Protein AF-A0A3B9LTD9-F1 (afdb_monomer_lite)

Structure (mmCIF, N/CA/C/O backbone):
data_AF-A0A3B9LTD9-F1
#
_entry.id   AF-A0A3B9LTD9-F1
#
loop_
_atom_site.group_PDB
_atom_site.id
_atom_site.type_symbol
_atom_site.label_atom_id
_atom_site.label_alt_id
_atom_site.label_comp_id
_atom_site.label_asym_id
_atom_site.label_entity_id
_atom_site.label_seq_id
_atom_site.pdbx_PDB_ins_code
_atom_site.Cartn_x
_atom_site.Cartn_y
_atom_site.Cartn_z
_atom_site.occupancy
_atom_site.B_iso_or_equiv
_atom_site.auth_seq_id
_atom_site.auth_comp_id
_atom_site.auth_asym_id
_atom_site.auth_atom_id
_atom_site.pdbx_PDB_model_num
ATOM 1 N N . ALA A 1 1 ? -4.518 23.412 14.097 1.00 68.12 1 ALA A N 1
ATOM 2 C CA . ALA A 1 1 ? -4.495 22.181 13.279 1.00 68.12 1 ALA A CA 1
ATOM 3 C C . ALA A 1 1 ? -4.654 22.568 11.809 1.00 68.12 1 ALA A C 1
ATOM 5 O O . ALA A 1 1 ? -5.298 23.576 11.558 1.00 68.12 1 ALA A O 1
ATOM 6 N N . GLN A 1 2 ? -4.059 21.824 10.868 1.00 88.94 2 GLN A N 1
ATOM 7 C CA . GLN A 1 2 ? -4.066 22.142 9.422 1.00 88.94 2 GLN A CA 1
ATOM 8 C C . GLN A 1 2 ? -5.290 21.578 8.665 1.00 88.94 2 GLN A C 1
ATOM 10 O O . GLN A 1 2 ? -5.310 21.601 7.442 1.00 88.94 2 GLN A O 1
ATOM 15 N N .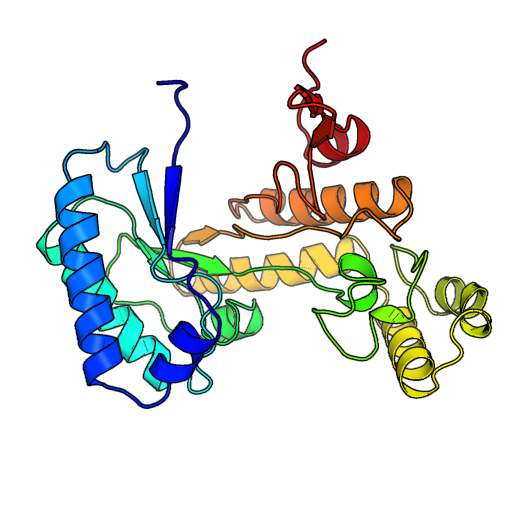 GLY A 1 3 ? -6.294 21.044 9.374 1.00 91.00 3 GLY A N 1
ATOM 16 C CA . GLY A 1 3 ? -7.478 20.430 8.755 1.00 91.00 3 GLY A CA 1
ATOM 17 C C . GLY A 1 3 ? -7.208 19.095 8.050 1.00 91.00 3 GLY A C 1
ATOM 18 O O . GLY A 1 3 ? -7.983 18.703 7.189 1.00 91.00 3 GLY A O 1
ATOM 19 N N . LEU A 1 4 ? -6.104 18.420 8.386 1.00 94.31 4 LEU A N 1
ATOM 20 C CA . LEU A 1 4 ? -5.750 17.112 7.837 1.00 94.31 4 LEU A CA 1
ATOM 21 C C . LEU A 1 4 ? -6.288 15.997 8.730 1.00 94.31 4 LEU A C 1
ATOM 23 O O . LEU A 1 4 ? -6.142 16.071 9.954 1.00 94.31 4 LEU A O 1
ATOM 27 N N . ALA A 1 5 ? -6.846 14.965 8.102 1.00 96.44 5 ALA A N 1
ATOM 28 C CA . ALA A 1 5 ? -7.112 13.700 8.765 1.00 96.44 5 ALA A CA 1
ATOM 29 C C . ALA A 1 5 ? -5.804 12.931 9.015 1.00 96.44 5 ALA A C 1
ATOM 31 O O . ALA A 1 5 ? -4.817 13.102 8.296 1.00 96.44 5 ALA A O 1
ATOM 32 N N . VAL A 1 6 ? -5.800 12.091 10.046 1.00 97.50 6 VAL A N 1
ATOM 33 C CA . VAL A 1 6 ? -4.648 11.308 10.493 1.00 97.50 6 VAL A CA 1
ATOM 34 C C . VAL A 1 6 ? -5.064 9.853 10.646 1.00 97.50 6 VAL A C 1
ATOM 36 O O . VAL A 1 6 ? -5.964 9.539 11.422 1.00 97.50 6 VAL A O 1
ATOM 39 N N . ILE A 1 7 ? -4.363 8.964 9.949 1.00 98.25 7 ILE A N 1
ATOM 40 C CA . ILE A 1 7 ? -4.390 7.529 10.230 1.00 98.25 7 ILE A CA 1
ATOM 41 C C . ILE A 1 7 ? -3.260 7.253 11.221 1.00 98.25 7 ILE A C 1
ATOM 43 O O . ILE A 1 7 ? -2.095 7.532 10.939 1.00 98.25 7 ILE A O 1
ATOM 47 N N . VAL A 1 8 ? -3.612 6.768 12.410 1.00 98.31 8 VAL A N 1
ATOM 48 C CA . VAL A 1 8 ? -2.646 6.266 13.386 1.00 98.31 8 VAL A CA 1
ATOM 49 C C . VAL A 1 8 ? -2.484 4.780 13.132 1.00 98.31 8 VAL A C 1
ATOM 51 O O . VAL A 1 8 ? -3.372 3.990 13.455 1.00 98.31 8 VA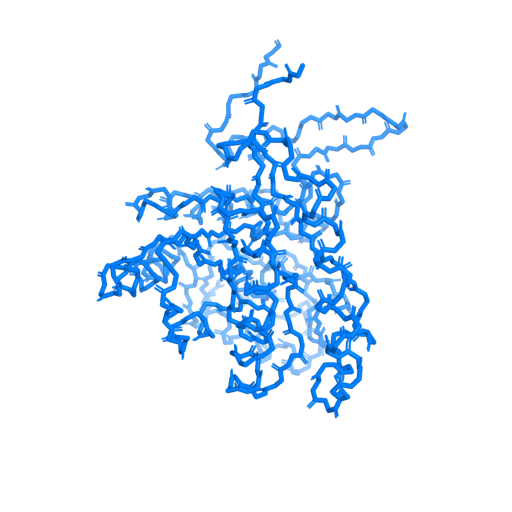L A O 1
ATOM 54 N N . ASP A 1 9 ? -1.346 4.441 12.549 1.00 96.88 9 ASP A N 1
ATOM 55 C CA . ASP A 1 9 ? -0.949 3.084 12.211 1.00 96.88 9 ASP A CA 1
ATOM 56 C C . ASP A 1 9 ? 0.143 2.573 13.167 1.00 96.88 9 ASP A C 1
ATOM 58 O O . ASP A 1 9 ? 0.999 3.330 13.645 1.00 96.88 9 ASP A O 1
ATOM 62 N N . ILE A 1 10 ? 0.099 1.275 13.466 1.00 97.38 10 ILE A N 1
ATOM 63 C CA . ILE A 1 10 ? 1.129 0.592 14.241 1.00 97.38 10 ILE A CA 1
ATOM 64 C C . ILE A 1 10 ? 2.057 -0.143 13.293 1.00 97.38 10 ILE A C 1
ATOM 66 O O . ILE A 1 10 ? 1.720 -1.187 12.740 1.00 97.38 10 ILE A O 1
ATOM 70 N N . HIS A 1 11 ? 3.280 0.378 13.218 1.00 95.88 11 HIS A N 1
ATOM 71 C CA . HIS A 1 11 ? 4.316 -0.067 12.297 1.00 95.88 11 HIS A CA 1
ATOM 72 C C . HIS A 1 11 ? 5.517 -0.696 13.038 1.00 95.88 11 HIS A C 1
ATOM 74 O O . HIS A 1 11 ? 6.589 -0.090 13.129 1.00 95.88 11 HIS A O 1
ATOM 80 N N . PRO A 1 12 ? 5.366 -1.891 13.642 1.00 96.56 12 PRO A N 1
ATOM 81 C CA . PRO A 1 12 ? 6.410 -2.505 14.451 1.00 96.56 12 PRO A CA 1
ATOM 82 C C . PRO A 1 12 ? 7.447 -3.233 13.583 1.00 96.56 12 PRO A C 1
ATOM 84 O O . PRO A 1 12 ? 7.310 -3.332 12.364 1.00 96.56 12 PRO A O 1
ATOM 87 N N . SER A 1 13 ? 8.486 -3.771 14.224 1.00 97.06 13 SER A N 1
ATOM 88 C CA . SER A 1 13 ? 9.497 -4.597 13.558 1.00 97.06 13 SER A CA 1
ATOM 89 C C . SER A 1 13 ? 8.941 -5.941 13.074 1.00 97.06 13 SER A C 1
ATOM 91 O O . SER A 1 13 ? 7.984 -6.473 13.639 1.00 97.06 13 SER A O 1
ATOM 93 N N . ASP A 1 14 ? 9.613 -6.553 12.099 1.00 96.25 14 ASP A N 1
ATOM 94 C CA . ASP A 1 14 ? 9.286 -7.897 11.604 1.00 96.25 14 ASP A CA 1
ATOM 95 C C . ASP A 1 14 ? 9.263 -8.940 12.727 1.00 96.25 14 ASP A C 1
ATOM 97 O O . ASP A 1 14 ? 8.380 -9.791 12.772 1.00 96.25 14 ASP A O 1
ATOM 101 N N . GLU A 1 15 ? 10.180 -8.842 13.697 1.00 97.50 15 GLU A N 1
ATOM 102 C CA . GLU A 1 15 ? 10.215 -9.747 14.854 1.00 97.50 15 GLU A CA 1
ATOM 103 C C . GLU A 1 15 ? 8.903 -9.707 15.654 1.00 97.50 15 GLU A C 1
ATOM 105 O O . GLU A 1 15 ? 8.414 -10.746 16.103 1.00 97.50 15 GLU A O 1
ATOM 110 N N . PHE A 1 16 ? 8.316 -8.519 15.828 1.00 98.00 16 PHE A N 1
ATOM 111 C CA . PHE A 1 16 ? 7.013 -8.374 16.473 1.00 98.00 16 PHE A CA 1
ATOM 112 C C . PHE A 1 16 ? 5.930 -9.063 15.638 1.00 98.00 16 PHE A C 1
ATOM 114 O O . PHE A 1 16 ? 5.184 -9.899 16.147 1.00 98.00 16 PHE A O 1
ATOM 121 N N . LYS A 1 17 ? 5.877 -8.755 14.338 1.00 98.00 17 LYS A N 1
ATOM 122 C CA . LYS A 1 17 ? 4.851 -9.272 13.422 1.00 98.00 17 LYS A CA 1
ATOM 123 C C . LYS A 1 17 ? 4.897 -10.800 13.329 1.00 98.00 17 LYS A C 1
ATOM 125 O O . LYS A 1 17 ? 3.863 -11.451 13.435 1.00 98.00 17 LYS A O 1
ATOM 130 N N . VAL A 1 18 ? 6.090 -11.387 13.221 1.00 97.75 18 VAL A N 1
ATOM 131 C CA . VAL A 1 18 ? 6.284 -12.843 13.135 1.00 97.75 18 VAL A CA 1
ATOM 132 C C . VAL A 1 18 ? 5.808 -13.550 14.406 1.00 97.75 18 VAL A C 1
ATOM 134 O O . VAL A 1 18 ? 5.150 -14.587 14.306 1.00 97.75 18 VAL A O 1
ATOM 137 N N . LYS A 1 19 ? 6.053 -12.988 15.600 1.00 98.25 19 LYS A N 1
ATOM 138 C CA . LYS A 1 19 ? 5.602 -13.583 16.876 1.00 98.25 19 LYS A CA 1
ATOM 139 C C . LYS A 1 19 ? 4.081 -13.714 16.979 1.00 98.25 19 LYS A C 1
ATOM 141 O O . LYS A 1 19 ? 3.600 -14.612 17.674 1.00 98.25 19 LYS A O 1
ATOM 146 N N . LEU A 1 20 ? 3.318 -12.888 16.259 1.00 98.31 20 LEU A N 1
ATOM 147 C CA . LEU A 1 20 ? 1.857 -12.993 16.216 1.00 98.31 20 LEU A CA 1
ATOM 148 C C . LEU A 1 20 ? 1.377 -14.340 15.655 1.00 98.31 20 LEU A C 1
ATOM 150 O O . LEU A 1 20 ? 0.279 -14.761 16.012 1.00 98.31 20 LEU A O 1
ATOM 154 N N . ASN A 1 21 ? 2.183 -15.059 14.861 1.00 98.12 21 ASN A N 1
ATOM 155 C CA . ASN A 1 21 ? 1.819 -16.371 14.307 1.00 98.12 21 ASN A CA 1
ATOM 156 C C . ASN A 1 21 ? 1.593 -17.455 15.365 1.00 98.12 21 ASN A C 1
ATOM 158 O O . ASN A 1 21 ? 0.852 -18.399 15.106 1.00 98.12 21 ASN A O 1
ATOM 162 N N . THR A 1 22 ? 2.225 -17.359 16.536 1.00 97.50 22 THR A N 1
ATOM 163 C CA . THR A 1 22 ? 2.234 -18.486 17.486 1.00 97.50 22 THR A CA 1
ATOM 164 C C . THR A 1 22 ? 2.143 -18.092 18.956 1.00 97.50 22 THR A C 1
ATOM 166 O O . THR A 1 22 ? 1.823 -18.945 19.777 1.00 97.50 22 THR A O 1
ATOM 169 N N . ASP A 1 23 ? 2.433 -16.842 19.328 1.00 98.25 23 ASP A N 1
ATOM 170 C CA . ASP A 1 23 ? 2.456 -16.424 20.735 1.00 98.25 23 ASP A CA 1
ATOM 171 C C . ASP A 1 23 ? 1.170 -15.679 21.123 1.00 98.25 23 ASP A C 1
ATOM 173 O O . ASP A 1 23 ? 1.009 -14.480 20.885 1.00 98.25 23 ASP A O 1
ATOM 177 N N . ASP A 1 24 ? 0.247 -16.384 21.774 1.00 98.44 24 ASP A N 1
ATOM 178 C CA . ASP A 1 24 ? -1.018 -15.795 22.220 1.00 98.44 24 ASP A CA 1
ATOM 179 C C . ASP A 1 24 ? -0.827 -14.755 23.335 1.00 98.44 24 ASP A C 1
ATOM 181 O O . ASP A 1 24 ? -1.574 -13.782 23.407 1.00 98.44 24 ASP A O 1
ATOM 185 N N . ARG A 1 25 ? 0.209 -14.874 24.178 1.00 98.50 25 ARG A N 1
ATOM 186 C CA . ARG A 1 25 ? 0.512 -13.839 25.179 1.00 98.50 25 ARG A CA 1
ATOM 187 C C . ARG A 1 25 ? 1.000 -12.562 24.497 1.00 98.50 25 ARG A C 1
ATOM 189 O O . ARG A 1 25 ? 0.693 -11.466 24.973 1.00 98.50 25 ARG A O 1
ATOM 196 N N . HIS A 1 26 ? 1.739 -12.692 23.398 1.00 98.56 26 HIS A N 1
ATOM 197 C CA . HIS A 1 26 ? 2.129 -11.564 22.557 1.00 98.56 26 HIS A CA 1
ATOM 198 C C . HIS A 1 26 ? 0.906 -10.885 21.924 1.00 98.56 26 HIS A C 1
ATOM 200 O O . HIS A 1 26 ? 0.789 -9.663 22.012 1.00 98.56 26 HIS A O 1
ATOM 206 N N . VAL A 1 27 ? -0.057 -11.663 21.416 1.00 98.75 27 VAL A N 1
ATOM 207 C CA . VAL A 1 27 ? -1.352 -11.140 20.940 1.00 98.75 27 VAL A CA 1
ATOM 208 C C . VAL A 1 27 ? -2.085 -10.376 22.048 1.00 98.75 27 VAL A C 1
ATOM 210 O O . VAL A 1 27 ? -2.500 -9.240 21.842 1.00 98.75 27 VAL A O 1
ATOM 213 N N . GLU A 1 28 ? -2.194 -10.933 23.255 1.00 98.81 28 GLU A N 1
ATOM 214 C CA . GLU A 1 28 ? -2.877 -10.253 24.365 1.00 98.81 28 GLU A CA 1
ATOM 215 C C . GLU A 1 28 ? -2.157 -8.966 24.814 1.00 98.81 28 GLU A C 1
ATOM 217 O O . GLU A 1 28 ? -2.796 -7.998 25.233 1.00 98.81 28 GLU A O 1
ATOM 222 N N . ASN A 1 29 ? -0.823 -8.915 24.716 1.00 98.62 29 ASN A N 1
ATOM 223 C CA . ASN A 1 29 ? -0.061 -7.680 24.935 1.00 98.62 29 ASN A CA 1
ATOM 224 C C . ASN A 1 29 ? -0.385 -6.624 23.874 1.00 98.62 29 ASN A C 1
ATOM 226 O O . ASN A 1 29 ? -0.582 -5.460 24.222 1.00 98.62 29 ASN A O 1
ATOM 230 N N . PHE A 1 30 ? -0.472 -7.027 22.607 1.00 98.75 30 PHE A N 1
ATOM 231 C CA . PHE A 1 30 ? -0.827 -6.139 21.506 1.00 98.75 30 PHE A CA 1
ATOM 232 C C . PHE A 1 30 ? -2.242 -5.566 21.666 1.00 98.75 30 PHE A C 1
ATOM 234 O O . PHE A 1 30 ? -2.437 -4.357 21.560 1.00 98.75 30 PHE A O 1
ATOM 241 N N . VAL A 1 31 ? -3.208 -6.405 22.047 1.00 98.88 31 VAL A N 1
ATOM 242 C CA . VAL A 1 31 ? -4.586 -5.989 22.356 1.00 98.88 31 VAL A CA 1
ATOM 243 C C . VAL A 1 31 ? -4.620 -4.981 23.514 1.00 98.88 31 VAL A C 1
ATOM 245 O O . VAL A 1 31 ? -5.296 -3.953 23.426 1.00 98.88 31 VAL A O 1
ATOM 248 N N . ARG A 1 32 ? -3.864 -5.224 24.598 1.00 98.88 32 ARG A N 1
ATOM 249 C CA . ARG A 1 32 ? -3.754 -4.275 25.724 1.00 98.88 32 ARG A CA 1
ATOM 250 C C . ARG A 1 32 ? -3.136 -2.945 25.310 1.00 98.88 32 ARG A C 1
ATOM 252 O O . ARG A 1 32 ? -3.627 -1.899 25.733 1.00 98.88 32 ARG A O 1
ATOM 259 N N . PHE A 1 33 ? -2.081 -2.988 24.501 1.00 98.75 33 PHE A N 1
ATOM 260 C CA . PHE A 1 33 ? -1.436 -1.794 23.967 1.00 98.75 33 PHE A CA 1
ATOM 261 C C . PHE A 1 33 ? -2.426 -0.962 23.144 1.00 98.75 33 PHE A C 1
ATOM 263 O O . PHE A 1 33 ? -2.608 0.221 23.430 1.00 98.75 33 PHE A O 1
ATOM 270 N N . TRP A 1 34 ? -3.140 -1.591 22.208 1.00 98.75 34 TRP A N 1
ATOM 271 C CA . TRP A 1 34 ? -4.142 -0.910 21.391 1.00 98.75 34 TRP A CA 1
ATOM 272 C C . TRP A 1 34 ? -5.268 -0.302 22.210 1.00 98.75 34 TRP A C 1
ATOM 274 O O . TRP A 1 34 ? -5.648 0.839 21.965 1.00 98.75 34 TRP A O 1
ATOM 284 N N . ARG A 1 35 ? -5.766 -1.013 23.227 1.00 98.88 35 ARG A N 1
ATOM 285 C CA . ARG A 1 35 ? -6.769 -0.454 24.138 1.00 98.88 35 ARG A CA 1
ATOM 286 C C . ARG A 1 35 ? -6.260 0.810 24.830 1.00 98.88 35 ARG A C 1
ATOM 288 O O . ARG A 1 35 ? -6.987 1.794 24.905 1.00 98.88 35 ARG A O 1
ATOM 295 N N . ALA A 1 36 ? -5.030 0.795 25.343 1.00 98.88 36 ALA A N 1
ATOM 296 C CA . ALA A 1 36 ? -4.452 1.955 26.018 1.00 98.88 36 ALA A CA 1
ATOM 297 C C . ALA A 1 36 ? -4.248 3.137 25.054 1.00 98.88 36 ALA A C 1
ATOM 299 O O . ALA A 1 36 ? -4.605 4.268 25.388 1.00 98.88 36 ALA A O 1
ATOM 300 N N . LEU A 1 37 ? -3.733 2.873 23.849 1.00 98.81 37 LEU A N 1
ATOM 301 C CA . LEU A 1 37 ? -3.527 3.889 22.820 1.00 98.81 37 LEU A CA 1
ATOM 302 C C . LEU A 1 37 ? -4.854 4.491 22.337 1.00 98.81 37 LEU A C 1
ATOM 304 O O . LEU A 1 37 ? -5.012 5.710 22.342 1.00 98.81 37 LEU A O 1
ATOM 308 N N . ALA A 1 38 ? -5.832 3.651 21.993 1.00 98.75 38 ALA A N 1
ATOM 309 C CA . ALA A 1 38 ? -7.154 4.095 21.564 1.00 98.75 38 ALA A CA 1
ATOM 310 C C . ALA A 1 38 ? -7.879 4.866 22.674 1.00 98.75 38 ALA A C 1
ATOM 312 O O . ALA A 1 38 ? -8.495 5.889 22.399 1.00 98.75 38 ALA A O 1
ATOM 313 N N . GLN A 1 39 ? -7.756 4.451 23.940 1.00 98.75 39 GLN A N 1
ATOM 314 C CA . GLN A 1 39 ? -8.309 5.207 25.066 1.00 98.75 39 GLN A CA 1
ATOM 315 C C . GLN A 1 39 ? -7.683 6.602 25.164 1.00 98.75 39 GLN A C 1
ATOM 317 O O . GLN A 1 39 ? -8.403 7.578 25.377 1.00 98.75 39 GLN A O 1
ATOM 322 N N . HIS A 1 40 ? -6.363 6.707 24.997 1.00 98.50 40 HIS A N 1
ATOM 323 C CA . HIS A 1 40 ? -5.667 7.992 25.012 1.00 98.50 40 HIS A CA 1
ATOM 324 C C . HIS A 1 40 ? -6.108 8.904 23.858 1.00 98.50 40 HIS A C 1
ATOM 326 O O . HIS A 1 40 ? -6.260 10.110 24.047 1.00 98.50 40 HIS A O 1
ATOM 332 N N . LEU A 1 41 ? -6.345 8.328 22.677 1.00 98.44 41 LEU A N 1
ATOM 333 C CA . LEU A 1 41 ? -6.749 9.058 21.476 1.00 98.44 41 LEU A CA 1
ATOM 334 C C . LEU A 1 41 ? -8.268 9.234 21.335 1.00 98.44 41 LEU A C 1
ATOM 336 O O . LEU A 1 41 ? -8.694 9.997 20.480 1.00 98.44 41 LEU A O 1
ATOM 340 N N . SER A 1 42 ? -9.080 8.615 22.195 1.00 98.12 42 SER A N 1
ATOM 341 C CA . SER A 1 42 ? -10.553 8.615 22.107 1.00 98.12 42 SER A CA 1
ATOM 342 C C . SER A 1 42 ? -11.210 9.999 22.154 1.00 98.12 42 SER A C 1
ATOM 344 O O . SER A 1 42 ? -12.357 10.143 21.739 1.00 98.12 42 SER A O 1
ATOM 346 N N . THR A 1 43 ? -10.504 11.014 22.663 1.00 97.50 43 THR A N 1
ATOM 347 C CA . THR A 1 43 ? -10.969 12.410 22.718 1.00 97.50 43 THR A CA 1
ATOM 348 C C . THR A 1 43 ? -10.634 13.211 21.462 1.00 97.50 43 THR A C 1
ATOM 350 O O . THR A 1 43 ? -11.029 14.374 21.361 1.00 97.50 43 THR A O 1
ATOM 353 N N . ARG A 1 44 ? -9.881 12.631 20.518 1.00 97.69 44 ARG A N 1
ATOM 354 C CA . ARG A 1 44 ? -9.663 13.226 19.199 1.00 97.69 44 ARG A CA 1
ATOM 355 C C . ARG A 1 44 ? -10.935 13.112 18.366 1.00 97.69 44 ARG A C 1
ATOM 357 O O . ARG A 1 44 ? -11.822 12.317 18.662 1.00 97.69 44 ARG A O 1
ATOM 364 N N . ASP A 1 45 ? -11.029 13.978 17.366 1.00 97.50 45 ASP A N 1
ATOM 365 C CA . ASP A 1 45 ? -12.171 14.011 16.463 1.00 97.50 45 ASP A CA 1
ATOM 366 C C . ASP A 1 45 ? -12.214 12.704 15.644 1.00 97.50 45 ASP A C 1
ATOM 368 O O . ASP A 1 45 ? -11.259 12.451 14.899 1.00 97.50 45 ASP A O 1
ATOM 372 N N . PRO A 1 46 ? -13.269 11.874 15.778 1.00 97.88 46 PRO A N 1
ATOM 373 C CA . PRO A 1 46 ? -13.380 10.603 15.064 1.00 97.88 46 PRO A CA 1
ATOM 374 C C . PRO A 1 46 ? -13.464 10.762 13.540 1.00 97.88 46 PRO A C 1
ATOM 376 O O . PRO A 1 46 ? -13.175 9.803 12.832 1.00 97.88 46 PRO A O 1
ATOM 379 N N . GLU A 1 47 ? -13.796 11.955 13.035 1.00 97.00 47 GLU A N 1
ATOM 380 C CA . GLU A 1 47 ? -13.833 12.254 11.596 1.00 97.00 47 GLU A CA 1
ATOM 381 C C . GLU A 1 47 ? -12.465 12.690 11.042 1.00 97.00 47 GLU A C 1
ATOM 383 O O . GLU A 1 47 ? -12.285 12.836 9.834 1.00 97.00 47 GLU A O 1
ATOM 388 N N . LEU A 1 48 ? -11.479 12.911 11.919 1.00 97.19 48 LEU A N 1
ATOM 389 C CA . LEU A 1 48 ? -10.121 13.321 11.548 1.00 97.19 48 LEU A CA 1
ATOM 390 C C . LEU A 1 48 ? -9.036 12.404 12.118 1.00 97.19 48 LEU A C 1
ATOM 392 O O . LEU A 1 48 ? -7.861 12.620 11.833 1.00 97.19 48 LEU A O 1
ATOM 396 N N . THR A 1 49 ? -9.379 11.419 12.947 1.00 98.25 49 THR A N 1
ATOM 397 C CA . THR A 1 49 ? -8.430 10.467 13.536 1.00 98.25 49 THR A CA 1
ATOM 398 C C . THR A 1 49 ? -8.957 9.050 13.369 1.00 98.25 49 THR A C 1
ATOM 400 O O . THR A 1 49 ? -9.990 8.692 13.928 1.00 98.25 49 THR A O 1
ATOM 403 N N . PHE A 1 50 ? -8.213 8.230 12.635 1.00 98.56 50 PHE A N 1
ATOM 404 C CA . PHE A 1 50 ? -8.558 6.845 12.326 1.00 98.56 50 PHE A CA 1
ATOM 405 C C . PHE A 1 50 ? -7.495 5.899 12.880 1.00 98.56 50 PHE A C 1
ATOM 407 O O . PHE A 1 50 ? -6.334 6.287 13.023 1.00 98.56 50 PHE A O 1
ATOM 414 N N . PHE A 1 51 ? -7.876 4.662 13.196 1.00 98.81 51 PHE A N 1
ATOM 415 C CA . PHE A 1 51 ? -6.965 3.675 13.785 1.00 98.81 51 PHE A CA 1
ATOM 416 C C . PHE A 1 51 ? -6.752 2.503 12.839 1.00 98.81 51 PHE A C 1
ATOM 418 O O . PHE A 1 51 ? -7.673 1.720 12.635 1.00 98.81 51 PHE A O 1
ATOM 425 N N . GLU A 1 52 ? -5.552 2.357 12.289 1.00 98.69 52 GLU A N 1
ATOM 426 C CA . GLU A 1 52 ? -5.177 1.188 11.494 1.00 98.69 52 GLU A CA 1
ATOM 427 C C . GLU A 1 52 ? -4.530 0.137 12.377 1.00 98.69 52 GLU A C 1
ATOM 429 O O . GLU A 1 52 ? -3.545 0.425 13.045 1.00 98.69 52 GLU A O 1
ATOM 434 N N . VAL A 1 53 ? -5.102 -1.071 12.401 1.00 98.50 53 VAL A N 1
ATOM 435 C CA . VAL A 1 53 ? -4.756 -2.105 13.388 1.00 98.50 53 VAL A CA 1
ATOM 436 C C . VAL A 1 53 ? -3.273 -2.465 13.368 1.00 98.50 53 VAL A C 1
ATOM 438 O O . VAL A 1 53 ? -2.658 -2.563 14.431 1.00 98.50 53 VAL A O 1
ATOM 441 N N . LEU A 1 54 ? -2.705 -2.737 12.200 1.00 98.50 54 LEU A N 1
ATOM 442 C CA . LEU A 1 54 ? -1.311 -3.139 12.074 1.00 98.50 54 LEU A CA 1
ATOM 443 C C . LEU A 1 54 ? -0.861 -2.961 10.632 1.00 98.50 54 LEU A C 1
ATOM 445 O O . LEU A 1 54 ? -1.457 -3.565 9.737 1.00 98.50 54 LEU A O 1
ATOM 449 N N . ASN A 1 55 ? 0.254 -2.265 10.444 1.00 98.06 55 ASN A N 1
ATOM 450 C CA . ASN A 1 55 ? 0.905 -2.244 9.156 1.00 98.06 55 ASN A CA 1
ATOM 451 C C . ASN A 1 55 ? 1.446 -3.623 8.780 1.00 98.06 55 ASN A C 1
ATOM 453 O O . ASN A 1 55 ? 2.173 -4.252 9.558 1.00 98.06 55 ASN A O 1
ATOM 457 N N . GLU A 1 56 ? 1.169 -4.027 7.544 1.00 97.25 56 GLU A N 1
ATOM 458 C CA . GLU A 1 56 ? 1.715 -5.201 6.877 1.00 97.25 56 GLU A CA 1
ATOM 459 C C . GLU A 1 56 ? 1.884 -6.428 7.795 1.00 97.25 56 GLU A C 1
ATOM 461 O O . GLU A 1 56 ? 3.009 -6.762 8.197 1.00 97.25 56 GLU A O 1
ATOM 466 N N . PRO A 1 57 ? 0.791 -7.112 8.165 1.00 97.44 57 PRO A N 1
ATOM 467 C CA . PRO A 1 57 ? 0.861 -8.277 9.034 1.00 97.44 57 PRO A CA 1
ATOM 468 C C . PRO A 1 57 ? 1.715 -9.384 8.403 1.00 97.44 57 PRO A C 1
ATOM 470 O O . PRO A 1 57 ? 1.457 -9.804 7.280 1.00 97.44 57 PRO A O 1
ATOM 473 N N . MET A 1 58 ? 2.680 -9.928 9.146 1.00 97.81 58 MET A N 1
ATOM 474 C CA . MET A 1 58 ? 3.468 -11.106 8.730 1.00 97.81 58 MET A CA 1
ATOM 475 C C . MET A 1 58 ? 2.899 -12.400 9.322 1.00 97.81 58 MET A C 1
ATOM 477 O O . MET A 1 58 ? 3.637 -13.282 9.761 1.00 97.81 58 MET A O 1
ATOM 481 N N . VAL A 1 59 ? 1.570 -12.477 9.416 1.00 97.88 59 VAL A N 1
ATOM 482 C CA . VAL A 1 59 ? 0.857 -13.681 9.851 1.00 97.88 59 VAL A CA 1
ATOM 483 C C . VAL A 1 59 ? 0.501 -14.495 8.614 1.00 97.88 59 VAL A C 1
ATOM 485 O O . VAL A 1 59 ? -0.118 -13.970 7.695 1.00 97.88 59 VAL A O 1
ATOM 488 N N . GLU A 1 60 ? 0.910 -15.760 8.583 1.00 96.56 60 GLU A N 1
ATOM 489 C CA . GLU A 1 60 ? 0.749 -16.625 7.407 1.00 96.56 60 GLU A CA 1
ATOM 490 C C . GLU A 1 60 ? -0.667 -17.193 7.284 1.00 96.56 60 GLU A C 1
ATOM 492 O O . GLU A 1 60 ? -1.209 -17.302 6.187 1.00 96.56 60 GLU A O 1
ATOM 497 N N . ASP A 1 61 ? -1.270 -17.560 8.415 1.00 97.75 61 ASP A N 1
ATOM 498 C CA . ASP A 1 61 ? -2.631 -18.083 8.462 1.00 97.75 61 ASP A CA 1
ATOM 499 C C . ASP A 1 61 ? -3.648 -16.936 8.543 1.00 97.75 61 ASP A C 1
ATOM 501 O O . ASP A 1 61 ? -3.767 -16.248 9.564 1.00 97.75 61 ASP A O 1
ATOM 505 N N . GLY A 1 62 ? -4.422 -16.765 7.471 1.00 97.44 62 GLY A N 1
ATOM 506 C CA . GLY A 1 62 ? -5.484 -15.768 7.398 1.00 97.44 62 GLY A CA 1
ATOM 507 C C . GLY A 1 62 ? -6.565 -15.929 8.466 1.00 97.44 62 GLY A C 1
ATOM 508 O O . GLY A 1 62 ? -7.062 -14.921 8.967 1.00 97.44 62 GLY A O 1
ATOM 509 N N . TYR A 1 63 ? -6.892 -17.158 8.882 1.00 97.81 63 TYR A N 1
ATOM 510 C CA . TYR A 1 63 ? -7.886 -17.383 9.935 1.00 97.81 63 TYR A CA 1
ATOM 511 C C . TYR A 1 63 ? -7.363 -16.923 11.298 1.00 97.81 63 TYR A C 1
ATOM 513 O O . TYR A 1 63 ? -8.065 -16.243 12.056 1.00 97.81 63 TYR A O 1
ATOM 521 N N . ARG A 1 64 ? -6.094 -17.221 11.596 1.00 98.25 64 ARG A N 1
ATOM 522 C CA . ARG A 1 64 ? -5.429 -16.691 12.787 1.00 98.25 64 ARG A CA 1
ATOM 523 C C . ARG A 1 64 ? -5.382 -15.166 12.768 1.00 98.25 64 ARG A C 1
ATOM 525 O O . ARG A 1 64 ? -5.727 -14.550 13.778 1.00 98.25 64 ARG A O 1
ATOM 532 N N . TRP A 1 65 ? -4.983 -14.555 11.651 1.00 98.62 65 TRP A N 1
ATOM 533 C CA . TRP A 1 65 ? -4.944 -13.095 11.538 1.00 98.62 65 TRP A CA 1
ATOM 534 C C . TRP A 1 65 ? -6.322 -12.464 11.753 1.00 98.62 65 TRP A C 1
ATOM 536 O O . TRP A 1 65 ? -6.438 -11.523 12.539 1.00 98.62 65 TRP A O 1
ATOM 546 N N . PHE A 1 66 ? -7.371 -13.031 11.150 1.00 98.56 66 PHE A N 1
ATOM 547 C CA . PHE A 1 66 ? -8.753 -12.600 11.361 1.00 98.56 66 PHE A CA 1
ATOM 548 C C . PHE A 1 66 ? -9.127 -12.596 12.853 1.00 98.56 66 PHE A C 1
ATOM 550 O O . PHE A 1 66 ? -9.648 -11.608 13.369 1.00 98.56 66 PHE A O 1
ATOM 557 N N . GLY A 1 67 ? -8.786 -13.660 13.588 1.00 98.56 67 GLY A N 1
ATOM 558 C CA . GLY A 1 67 ? -9.032 -13.743 15.031 1.00 98.56 67 GLY A CA 1
ATOM 559 C C . GLY A 1 67 ? -8.249 -12.715 15.860 1.00 98.56 67 GLY A C 1
ATOM 560 O O . GLY A 1 67 ? -8.801 -12.117 16.786 1.00 98.56 67 GLY A O 1
ATOM 561 N N . ILE A 1 68 ? -6.974 -12.481 15.536 1.00 98.75 68 ILE A N 1
ATOM 562 C CA . ILE A 1 68 ? -6.131 -11.475 16.207 1.00 98.75 68 ILE A CA 1
ATOM 563 C C . ILE A 1 68 ? -6.706 -10.076 15.983 1.00 98.75 68 ILE A C 1
ATOM 565 O O . ILE A 1 68 ? -6.924 -9.327 16.937 1.00 98.75 68 ILE A O 1
ATOM 569 N N . GLN A 1 69 ? -6.984 -9.736 14.729 1.00 98.69 69 GLN A N 1
ATOM 570 C CA . GLN A 1 69 ? -7.490 -8.429 14.347 1.00 98.69 69 GLN A CA 1
ATOM 571 C C . GLN A 1 69 ? -8.892 -8.175 14.923 1.00 98.69 69 GLN A C 1
ATOM 573 O O . GLN A 1 69 ? -9.129 -7.090 15.449 1.00 98.69 69 GLN A O 1
ATOM 578 N N . ALA A 1 70 ? -9.770 -9.185 14.985 1.00 98.81 70 ALA A N 1
ATOM 579 C CA . ALA A 1 70 ? -11.057 -9.087 15.680 1.00 98.81 70 ALA A CA 1
ATOM 580 C C . ALA A 1 70 ? -10.909 -8.740 17.175 1.00 98.81 70 ALA A C 1
ATOM 582 O O . ALA A 1 70 ? -11.652 -7.901 17.692 1.00 98.81 70 ALA A O 1
ATOM 583 N N . LYS A 1 71 ? -9.934 -9.336 17.883 1.00 98.81 71 LYS A N 1
ATOM 584 C CA . LYS A 1 71 ? -9.657 -8.997 19.294 1.00 98.81 71 LYS A CA 1
ATOM 585 C C . LYS A 1 71 ? -9.206 -7.545 19.453 1.00 98.81 71 LYS A C 1
ATOM 587 O O . LYS A 1 71 ? -9.637 -6.872 20.390 1.00 98.81 71 LYS A O 1
ATOM 592 N N . VAL A 1 72 ? -8.353 -7.060 18.550 1.00 98.81 72 VAL A N 1
ATOM 593 C CA . VAL A 1 72 ? -7.882 -5.667 18.568 1.00 98.81 72 VAL A CA 1
ATOM 594 C C . VAL A 1 72 ? -9.028 -4.701 18.264 1.00 98.81 72 VAL A C 1
ATOM 596 O O . VAL A 1 72 ? -9.226 -3.755 19.026 1.00 98.81 72 VAL A O 1
ATOM 599 N N . ILE A 1 73 ? -9.834 -4.976 17.232 1.00 98.88 73 ILE A N 1
ATOM 600 C CA . ILE A 1 73 ? -11.035 -4.199 16.887 1.00 98.88 73 ILE A CA 1
ATOM 601 C C . ILE A 1 73 ? -11.957 -4.077 18.104 1.00 98.88 73 ILE A C 1
ATOM 603 O O . ILE A 1 73 ? -12.322 -2.968 18.495 1.00 98.88 73 ILE A O 1
ATOM 607 N N . ALA A 1 74 ? -12.277 -5.195 18.763 1.00 98.81 74 ALA A N 1
ATOM 608 C CA . ALA A 1 74 ? -13.131 -5.199 19.950 1.00 98.81 74 ALA A CA 1
ATOM 609 C C . ALA A 1 74 ? -12.541 -4.364 21.102 1.00 98.81 74 ALA A C 1
ATOM 611 O O . ALA A 1 74 ? -13.262 -3.633 21.788 1.00 98.81 74 ALA A O 1
ATOM 612 N N . ALA A 1 75 ? -11.223 -4.431 21.306 1.00 98.88 75 ALA A N 1
ATOM 613 C CA . ALA A 1 75 ? -10.546 -3.655 22.335 1.00 98.88 75 ALA A CA 1
ATOM 614 C C . ALA A 1 75 ? -10.577 -2.148 22.050 1.00 98.88 75 ALA A C 1
ATOM 616 O O . ALA A 1 75 ? -10.904 -1.382 22.959 1.00 98.88 75 ALA A O 1
ATOM 617 N N . ILE A 1 76 ? -10.316 -1.726 20.808 1.00 98.81 76 ILE A N 1
ATOM 618 C CA . ILE A 1 76 ? -10.440 -0.326 20.375 1.00 98.81 76 ILE A CA 1
ATOM 619 C C . ILE A 1 76 ? -11.884 0.155 20.564 1.00 98.81 76 ILE A C 1
ATOM 621 O O . ILE A 1 76 ? -12.115 1.180 21.207 1.00 98.81 76 ILE A O 1
ATOM 625 N N . ARG A 1 77 ? -12.872 -0.610 20.086 1.00 98.69 77 ARG A N 1
ATOM 626 C CA . ARG A 1 77 ? -14.301 -0.267 20.188 1.00 98.69 77 ARG A CA 1
ATOM 627 C C . ARG A 1 77 ? -14.777 -0.065 21.621 1.00 98.69 77 ARG A C 1
ATOM 629 O O . ARG A 1 77 ? -15.601 0.812 21.861 1.00 98.69 77 ARG A O 1
ATOM 636 N N . SER A 1 78 ? -14.226 -0.816 22.577 1.00 98.69 78 SER A N 1
ATOM 637 C CA . SER A 1 78 ? -14.585 -0.693 23.998 1.00 98.69 78 SER A CA 1
ATOM 638 C C . SER A 1 78 ? -14.221 0.655 24.637 1.00 98.69 78 SER A C 1
ATOM 640 O O . SER A 1 78 ? -14.750 0.979 25.699 1.00 98.69 78 SER A O 1
ATOM 642 N N . VAL A 1 79 ? -13.318 1.428 24.022 1.00 98.75 79 VAL A N 1
ATOM 643 C CA . VAL A 1 79 ? -12.795 2.695 24.571 1.00 98.75 79 VAL A CA 1
ATOM 644 C C . VAL A 1 79 ? -12.910 3.883 23.612 1.00 98.75 79 VAL A C 1
ATOM 646 O O . VAL A 1 79 ? -12.912 5.026 24.059 1.00 98.75 79 VAL A O 1
ATOM 649 N N . ALA A 1 80 ? -13.026 3.632 22.307 1.00 98.62 80 ALA A N 1
ATOM 650 C CA . ALA A 1 80 ? -13.179 4.634 21.256 1.00 98.62 80 ALA A CA 1
ATOM 651 C C . ALA A 1 80 ? -14.291 4.205 20.272 1.00 98.62 80 ALA A C 1
ATOM 653 O O . ALA A 1 80 ? -14.013 3.838 19.126 1.00 98.62 80 ALA A O 1
ATOM 654 N N . PRO A 1 81 ? -15.568 4.215 20.706 1.00 98.19 81 PRO A N 1
ATOM 655 C CA . PRO A 1 81 ? -16.672 3.606 19.957 1.00 98.19 81 PRO A CA 1
ATOM 656 C C . PRO A 1 81 ? -16.976 4.291 18.617 1.00 98.19 81 PRO A C 1
ATOM 658 O O . PRO A 1 81 ? -17.471 3.636 17.707 1.00 98.19 81 PRO A O 1
ATOM 661 N N . ASN A 1 82 ? -16.652 5.581 18.478 1.00 98.31 82 ASN A N 1
ATOM 662 C CA . ASN A 1 82 ? -17.021 6.375 17.300 1.00 98.31 82 ASN A CA 1
ATOM 663 C C . ASN A 1 82 ? -15.930 6.445 16.218 1.00 98.31 82 ASN A C 1
ATOM 665 O O . ASN A 1 82 ? -16.223 6.862 15.108 1.00 98.31 82 ASN A O 1
ATOM 669 N N . HIS A 1 83 ? -14.681 6.079 16.520 1.00 98.75 83 HIS A N 1
ATOM 670 C CA . HIS A 1 83 ? -13.568 6.245 15.572 1.00 98.75 83 HIS A CA 1
ATOM 671 C C . HIS A 1 83 ? -13.616 5.187 14.468 1.00 98.75 83 HIS A C 1
ATOM 673 O O . HIS A 1 83 ? -13.812 4.017 14.773 1.00 98.75 83 HIS A O 1
ATOM 679 N N . THR A 1 84 ? -13.370 5.519 13.206 1.00 98.75 84 THR A N 1
ATOM 680 C CA . THR A 1 84 ? -13.236 4.482 12.166 1.00 98.75 84 THR A CA 1
ATOM 681 C C . THR A 1 84 ? -11.982 3.642 12.406 1.00 98.75 84 THR A C 1
ATOM 683 O O . THR A 1 84 ? -10.915 4.174 12.728 1.00 98.75 84 THR A O 1
ATOM 686 N N . ILE A 1 85 ? -12.113 2.320 12.268 1.00 98.88 85 ILE A N 1
ATOM 687 C CA . ILE A 1 85 ? -10.973 1.397 12.315 1.00 98.88 85 ILE A CA 1
ATOM 688 C C . ILE A 1 85 ? -10.629 0.985 10.888 1.00 98.88 85 ILE A C 1
ATOM 690 O O . ILE A 1 85 ? -11.518 0.697 10.090 1.00 98.88 85 ILE A O 1
ATOM 694 N N . ILE A 1 86 ? -9.341 0.952 10.580 1.00 98.88 86 ILE A N 1
ATOM 695 C CA . ILE A 1 86 ? -8.809 0.443 9.328 1.00 98.88 86 ILE A CA 1
ATOM 696 C C . ILE A 1 86 ? -8.275 -0.967 9.578 1.00 98.88 86 ILE A C 1
ATOM 698 O O . ILE A 1 86 ? -7.460 -1.191 10.477 1.00 98.88 86 ILE A O 1
ATOM 702 N N . ALA A 1 87 ? -8.789 -1.915 8.802 1.00 98.75 87 ALA A N 1
ATOM 703 C CA . ALA A 1 87 ? -8.476 -3.332 8.899 1.00 98.75 87 ALA A CA 1
ATOM 704 C C . ALA A 1 87 ? -7.871 -3.841 7.587 1.00 98.75 87 ALA A C 1
ATOM 706 O O . ALA A 1 87 ? -8.276 -3.390 6.524 1.00 98.75 87 ALA A O 1
ATOM 707 N N . SER A 1 88 ? -6.948 -4.796 7.625 1.00 98.12 88 SER A N 1
ATOM 708 C CA . SER A 1 88 ? -6.276 -5.306 6.420 1.00 98.12 88 SER A CA 1
ATOM 709 C C . SER A 1 88 ? -6.223 -6.830 6.358 1.00 98.12 88 SER A C 1
ATOM 711 O O . SER A 1 88 ? -6.438 -7.535 7.354 1.00 98.12 88 SER A O 1
ATOM 713 N N . GLY A 1 89 ? -5.939 -7.350 5.163 1.00 98.12 89 GLY A N 1
ATOM 714 C CA . GLY A 1 89 ? -5.614 -8.758 4.953 1.00 98.12 89 GLY A CA 1
ATOM 715 C C . GLY A 1 89 ? -4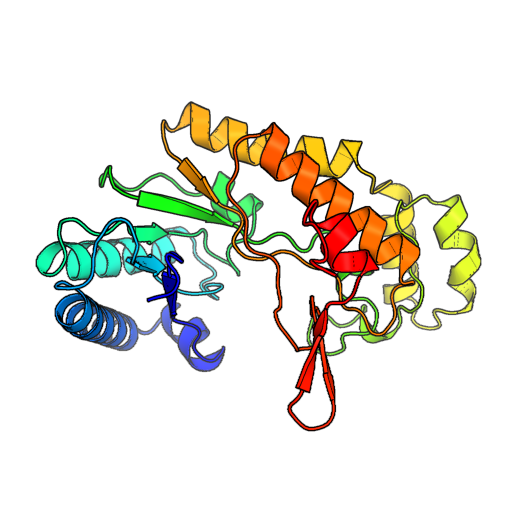.339 -9.187 5.690 1.00 98.12 89 GLY A C 1
ATOM 716 O O . GLY A 1 89 ? -3.601 -8.374 6.244 1.00 98.12 89 GLY A O 1
ATOM 717 N N . HIS A 1 90 ? -4.086 -10.494 5.716 1.00 97.50 90 HIS A N 1
ATOM 718 C CA . HIS A 1 90 ? -2.811 -11.029 6.198 1.00 97.50 90 HIS A CA 1
ATOM 719 C C . HIS A 1 90 ? -1.693 -10.774 5.160 1.00 97.50 90 HIS A C 1
ATOM 721 O O . HIS A 1 90 ? -1.944 -10.096 4.168 1.00 97.50 90 HIS A O 1
ATOM 727 N N . ARG A 1 91 ? -0.466 -11.270 5.390 1.00 96.12 91 ARG A N 1
ATOM 728 C CA . ARG A 1 91 ? 0.684 -11.157 4.459 1.00 96.12 91 ARG A CA 1
ATOM 729 C C . ARG A 1 91 ? 0.827 -9.780 3.797 1.00 96.12 91 ARG A C 1
ATOM 731 O O . ARG A 1 91 ? 0.577 -9.605 2.608 1.00 96.12 91 ARG A O 1
ATOM 738 N N . TRP A 1 92 ? 1.287 -8.812 4.581 1.00 97.25 92 TRP A N 1
ATOM 739 C CA . TRP A 1 92 ? 1.635 -7.472 4.095 1.00 97.25 92 TRP A CA 1
ATOM 740 C C . TRP A 1 92 ? 0.473 -6.699 3.455 1.00 97.25 92 TRP A C 1
ATOM 742 O O . TRP A 1 92 ? 0.689 -5.842 2.606 1.00 97.25 92 TRP A O 1
ATOM 752 N N . SER A 1 93 ? -0.767 -6.984 3.869 1.00 97.62 93 SER A N 1
ATOM 753 C CA . SER A 1 93 ? -1.954 -6.262 3.397 1.00 97.62 93 SER A CA 1
ATOM 754 C C . SER A 1 93 ? -2.126 -6.321 1.869 1.00 97.62 93 SER A C 1
ATOM 756 O O . SER A 1 93 ? -2.628 -5.375 1.271 1.00 97.62 93 SER A O 1
ATOM 758 N N . GLY A 1 94 ? -1.706 -7.402 1.208 1.00 97.38 94 GLY A N 1
ATOM 759 C CA . GLY A 1 94 ? -1.817 -7.524 -0.246 1.00 97.38 94 GLY A CA 1
ATOM 760 C C . GLY A 1 94 ? -3.266 -7.495 -0.749 1.00 97.38 94 GLY A C 1
ATOM 761 O O . GLY A 1 94 ? -4.211 -7.862 -0.044 1.00 97.38 94 GLY A O 1
ATOM 762 N N . ILE A 1 95 ? -3.457 -7.091 -2.011 1.00 97.94 95 ILE A N 1
ATOM 763 C CA . ILE A 1 95 ? -4.787 -7.092 -2.641 1.00 97.94 95 ILE A CA 1
ATOM 764 C C . ILE A 1 95 ? -5.414 -8.494 -2.650 1.00 97.94 95 ILE A C 1
ATOM 766 O O . ILE A 1 95 ? -6.613 -8.624 -2.440 1.00 97.94 95 ILE A O 1
ATOM 770 N N . TYR A 1 96 ? -4.634 -9.560 -2.842 1.00 97.38 96 TYR A N 1
ATOM 771 C CA . TYR A 1 96 ? -5.172 -10.923 -2.835 1.00 97.38 96 TYR A CA 1
ATOM 772 C C . TYR A 1 96 ? -5.678 -11.326 -1.448 1.00 97.38 96 TYR A C 1
ATOM 774 O O . TYR A 1 96 ? -6.730 -11.954 -1.330 1.00 97.38 96 TYR A O 1
ATOM 782 N N . GLU A 1 97 ? -4.975 -10.917 -0.396 1.00 98.00 97 GLU A N 1
ATOM 783 C CA . GLU A 1 97 ? -5.365 -11.158 0.986 1.00 98.00 97 GLU A CA 1
ATOM 784 C C . GLU A 1 97 ? -6.567 -10.318 1.417 1.00 98.00 97 GLU A C 1
ATOM 786 O O . GLU A 1 97 ? -7.364 -10.800 2.221 1.00 98.00 97 GLU A O 1
ATOM 791 N N . LEU A 1 98 ? -6.757 -9.119 0.850 1.00 98.44 98 LEU A N 1
ATOM 792 C CA . LEU A 1 98 ? -8.020 -8.382 0.964 1.00 98.44 98 LEU A CA 1
ATOM 793 C C . LEU A 1 98 ? -9.174 -9.193 0.364 1.00 98.44 98 LEU A C 1
ATOM 795 O O . LEU A 1 98 ? -10.200 -9.374 1.010 1.00 98.44 98 LEU A O 1
ATOM 799 N N . LEU A 1 99 ? -9.006 -9.714 -0.855 1.00 98.19 99 LEU A N 1
ATOM 800 C CA . LEU A 1 99 ? -10.067 -10.456 -1.548 1.00 98.19 99 LEU A CA 1
ATOM 801 C C . LEU A 1 99 ? -10.443 -11.770 -0.847 1.00 98.19 99 LEU A C 1
ATOM 803 O O . LEU A 1 99 ? -11.558 -12.260 -1.026 1.00 98.19 99 LEU A O 1
ATOM 807 N N . ALA A 1 100 ? -9.520 -12.336 -0.069 1.00 97.31 100 ALA A N 1
ATOM 808 C CA . ALA A 1 100 ? -9.735 -13.529 0.743 1.00 97.31 100 ALA A CA 1
ATOM 809 C C . ALA A 1 100 ? -10.288 -13.230 2.151 1.00 97.31 100 ALA A C 1
ATOM 811 O O . ALA A 1 100 ? -10.636 -14.163 2.876 1.00 97.31 100 ALA A O 1
ATOM 812 N N . LEU A 1 101 ? -10.336 -11.960 2.562 1.00 96.56 101 LEU A N 1
ATOM 813 C CA . LEU A 1 101 ? -10.823 -11.552 3.874 1.00 96.56 101 LEU A CA 1
ATOM 814 C C . LEU A 1 101 ? -12.355 -11.532 3.891 1.00 96.56 101 LEU A C 1
ATOM 816 O O . LEU A 1 101 ? -12.997 -11.000 2.988 1.00 96.56 101 LEU A O 1
ATOM 820 N N . GLU A 1 102 ? -12.943 -12.058 4.962 1.00 96.75 102 GLU A N 1
ATOM 821 C CA . GLU A 1 102 ? -14.354 -11.825 5.265 1.00 96.75 102 GLU A CA 1
ATOM 822 C C . GLU A 1 102 ? -14.497 -10.537 6.088 1.00 96.75 102 GLU A C 1
ATOM 824 O O . GLU A 1 102 ? -13.721 -10.325 7.026 1.00 96.75 102 GLU A O 1
ATOM 829 N N . PRO A 1 103 ? -15.478 -9.669 5.793 1.00 98.00 103 PRO A N 1
ATOM 830 C CA . PRO A 1 103 ? -15.715 -8.488 6.604 1.00 98.00 103 PRO A CA 1
ATOM 831 C C . PRO A 1 103 ? -16.093 -8.828 8.051 1.00 98.00 103 PRO A C 1
ATOM 833 O O . PRO A 1 103 ? -16.903 -9.715 8.324 1.00 98.00 103 PRO A O 1
ATOM 836 N N . TYR A 1 104 ? -15.564 -8.054 8.992 1.00 98.31 104 TYR A N 1
ATOM 837 C CA . TYR A 1 104 ? -15.989 -8.065 10.386 1.00 98.31 104 TYR A CA 1
ATOM 838 C C . TYR A 1 104 ? -17.423 -7.529 10.532 1.00 98.31 104 TYR A C 1
ATOM 840 O O . TYR A 1 104 ? -17.912 -6.745 9.721 1.00 98.31 104 TYR A O 1
ATOM 848 N N . SER A 1 105 ? -18.102 -7.912 11.617 1.00 96.06 105 SER A N 1
ATOM 849 C CA . SER A 1 105 ? -19.488 -7.499 11.894 1.00 96.06 105 SER A CA 1
ATOM 850 C C . SER A 1 105 ? -19.655 -6.007 12.209 1.00 96.06 105 SER A C 1
ATOM 852 O O . SER A 1 105 ? -20.773 -5.492 12.192 1.00 96.06 105 SER A O 1
ATOM 854 N N . ASP A 1 106 ? -18.565 -5.328 12.554 1.00 97.12 106 ASP A N 1
ATOM 855 C CA . ASP A 1 106 ? -18.548 -3.897 12.830 1.00 97.12 106 ASP A CA 1
ATOM 856 C C . ASP A 1 106 ? -18.707 -3.097 11.533 1.00 97.12 106 ASP A C 1
ATOM 858 O O . ASP A 1 106 ? -17.992 -3.314 10.556 1.00 97.12 106 ASP A O 1
ATOM 862 N N . ARG A 1 107 ? -19.670 -2.173 11.522 1.00 95.88 107 ARG A N 1
ATOM 863 C CA . ARG A 1 107 ? -20.020 -1.387 10.333 1.00 95.88 107 ARG A CA 1
ATOM 864 C C . ARG A 1 107 ? -19.134 -0.162 10.133 1.00 95.88 107 ARG A C 1
ATOM 866 O O . ARG A 1 107 ? -19.131 0.379 9.036 1.00 95.88 107 ARG A O 1
ATOM 873 N N . ASN A 1 108 ? -18.398 0.273 11.156 1.00 98.25 108 ASN A N 1
ATOM 874 C CA . ASN A 1 108 ? -17.504 1.423 11.071 1.00 98.25 108 ASN A CA 1
ATOM 875 C C . ASN A 1 108 ? -16.053 0.971 10.834 1.00 98.25 108 ASN A C 1
ATOM 877 O O . ASN A 1 108 ? -15.147 1.279 11.617 1.00 98.25 108 ASN A O 1
ATOM 881 N N . ILE A 1 109 ? -15.853 0.170 9.785 1.00 98.69 109 ILE A N 1
ATOM 882 C CA . ILE A 1 109 ? -14.542 -0.323 9.357 1.00 98.69 109 ILE A CA 1
ATOM 883 C C . ILE A 1 109 ? -14.321 0.014 7.887 1.00 98.69 109 ILE A C 1
ATOM 885 O O . ILE A 1 109 ? -15.188 -0.223 7.045 1.00 98.69 109 ILE A O 1
ATOM 889 N N . VAL A 1 110 ? -13.127 0.521 7.592 1.00 98.75 110 VAL A N 1
ATOM 890 C CA . VAL A 1 110 ? -12.589 0.649 6.235 1.00 98.75 110 VAL A CA 1
ATOM 891 C C . VAL A 1 110 ? -11.534 -0.436 6.044 1.00 98.75 110 VAL A C 1
ATOM 893 O O . VAL A 1 110 ? -10.726 -0.679 6.938 1.00 98.75 110 VAL A O 1
ATOM 896 N N . TYR A 1 111 ? -11.531 -1.100 4.893 1.00 98.81 111 TYR A N 1
ATOM 897 C CA . TYR A 1 111 ? -10.569 -2.158 4.600 1.00 98.81 111 TYR A CA 1
ATOM 898 C C . TYR A 1 111 ? -9.398 -1.624 3.781 1.00 98.81 111 TYR A C 1
ATOM 900 O O . TYR A 1 111 ? -9.590 -0.904 2.807 1.00 98.81 111 TYR A O 1
ATOM 908 N N . ASN A 1 112 ? -8.181 -1.965 4.175 1.00 98.75 112 ASN A N 1
ATOM 909 C CA . ASN A 1 112 ? -6.956 -1.507 3.545 1.00 98.75 112 ASN A CA 1
ATOM 910 C C . ASN A 1 112 ? -6.276 -2.622 2.748 1.00 98.75 112 ASN A C 1
ATOM 912 O O . ASN A 1 112 ? -6.289 -3.790 3.151 1.00 98.75 112 ASN A O 1
ATOM 916 N N . PHE A 1 113 ? -5.639 -2.227 1.649 1.00 98.81 113 PHE A N 1
ATOM 917 C CA . PHE A 1 113 ? -4.641 -3.025 0.955 1.00 98.81 113 PHE A CA 1
ATOM 918 C C . PHE A 1 113 ? -3.463 -2.160 0.500 1.00 98.81 113 PHE A C 1
ATOM 920 O O . PHE A 1 113 ? -3.606 -0.967 0.250 1.00 98.81 113 PHE A O 1
ATOM 927 N N . HIS A 1 114 ? -2.293 -2.773 0.370 1.00 98.69 114 HIS A N 1
ATOM 928 C CA . HIS A 1 114 ? -1.091 -2.152 -0.172 1.00 98.69 114 HIS A CA 1
ATOM 929 C C . HIS A 1 114 ? -0.912 -2.581 -1.623 1.00 98.69 114 HIS A C 1
ATOM 931 O O . HIS A 1 114 ? -1.250 -3.710 -2.003 1.00 98.69 114 HIS A O 1
ATOM 937 N N . PHE A 1 115 ? -0.361 -1.693 -2.449 1.00 98.44 115 PHE A N 1
ATOM 938 C CA . PHE A 1 115 ? -0.155 -1.985 -3.860 1.00 98.44 115 PHE A CA 1
ATOM 939 C C . PHE A 1 115 ? 1.197 -1.492 -4.374 1.00 98.44 115 PHE A C 1
ATOM 941 O O . PHE A 1 115 ? 1.394 -0.324 -4.707 1.00 98.44 115 PHE A O 1
ATOM 948 N N . TYR A 1 116 ? 2.119 -2.441 -4.521 1.00 98.06 116 TYR A N 1
ATOM 949 C CA . TYR A 1 116 ? 3.447 -2.223 -5.094 1.00 98.06 116 TYR A CA 1
ATOM 950 C C . TYR A 1 116 ? 3.690 -3.051 -6.357 1.00 98.06 116 TYR A C 1
ATOM 952 O O . TYR A 1 116 ? 4.816 -3.127 -6.845 1.00 98.06 116 TYR A O 1
ATOM 960 N N . GLU A 1 117 ? 2.658 -3.678 -6.917 1.00 97.31 117 GLU A N 1
ATOM 961 C CA . GLU A 1 117 ? 2.835 -4.421 -8.156 1.00 97.31 117 GLU A CA 1
ATOM 962 C C . GLU A 1 117 ? 3.011 -3.470 -9.353 1.00 97.31 117 GLU A C 1
ATOM 964 O O . GLU A 1 117 ? 2.315 -2.457 -9.466 1.00 97.31 117 GLU A O 1
ATOM 969 N N . PRO A 1 118 ? 3.919 -3.775 -10.290 1.00 97.62 118 PRO A N 1
ATOM 970 C CA . PRO A 1 118 ? 4.854 -4.898 -10.282 1.00 97.62 118 PRO A CA 1
ATOM 971 C C . PRO A 1 118 ? 6.120 -4.606 -9.469 1.00 97.62 118 PRO A C 1
ATOM 973 O O . PRO A 1 118 ? 6.826 -3.635 -9.755 1.00 97.62 118 PRO A O 1
ATOM 976 N N . PHE A 1 119 ? 6.498 -5.507 -8.555 1.00 96.94 119 PHE A N 1
ATOM 977 C CA . PHE A 1 119 ? 7.727 -5.358 -7.750 1.00 96.94 119 PHE A CA 1
ATOM 978 C C . PHE A 1 119 ? 9.001 -5.190 -8.592 1.00 96.94 119 PHE A C 1
ATOM 980 O O . PHE A 1 119 ? 9.906 -4.445 -8.212 1.00 96.94 119 PHE A O 1
ATOM 987 N N . ALA A 1 120 ? 9.068 -5.831 -9.765 1.00 97.00 120 ALA A N 1
ATOM 988 C CA . ALA A 1 120 ? 10.191 -5.678 -10.692 1.00 97.00 120 ALA A CA 1
ATOM 989 C C . ALA A 1 120 ? 10.422 -4.214 -11.107 1.00 97.00 120 ALA A C 1
ATOM 991 O O . ALA A 1 120 ? 11.564 -3.824 -11.334 1.00 97.00 120 ALA A O 1
ATOM 992 N N . PHE A 1 121 ? 9.358 -3.408 -11.170 1.00 98.31 121 PHE A N 1
ATOM 993 C CA . PHE A 1 121 ? 9.429 -1.979 -11.451 1.00 98.31 121 PHE A CA 1
ATOM 994 C C . PHE A 1 121 ? 9.517 -1.141 -10.173 1.00 98.31 121 PHE A C 1
ATOM 996 O O . PHE A 1 121 ? 10.436 -0.333 -10.037 1.00 98.31 121 PHE A O 1
ATOM 1003 N N . THR A 1 122 ? 8.581 -1.321 -9.236 1.00 98.31 122 THR A N 1
ATOM 1004 C CA . THR A 1 122 ? 8.431 -0.443 -8.062 1.00 98.31 122 THR A CA 1
ATOM 1005 C C . THR A 1 122 ? 9.579 -0.575 -7.068 1.00 98.31 122 THR A C 1
ATOM 1007 O O . THR A 1 122 ? 9.848 0.366 -6.333 1.00 98.31 122 THR A O 1
ATOM 1010 N N . HIS A 1 123 ? 10.291 -1.702 -7.064 1.00 98.19 123 HIS A N 1
ATOM 1011 C CA . HIS A 1 123 ? 11.371 -1.997 -6.123 1.00 98.19 123 HIS A CA 1
ATOM 1012 C C . HIS A 1 123 ? 12.700 -2.321 -6.817 1.00 98.19 123 HIS A C 1
ATOM 1014 O O . HIS A 1 123 ? 13.601 -2.900 -6.209 1.00 98.19 123 HIS A O 1
ATOM 1020 N N . GLN A 1 124 ? 12.864 -1.943 -8.085 1.00 97.44 124 GLN A N 1
ATOM 1021 C CA . GLN A 1 124 ? 14.126 -2.139 -8.798 1.00 97.44 124 GLN A CA 1
ATOM 1022 C C . GLN A 1 124 ? 15.323 -1.568 -8.014 1.00 97.44 124 GLN A C 1
ATOM 1024 O O . GLN A 1 124 ? 15.322 -0.419 -7.573 1.00 97.44 124 GLN A O 1
ATOM 1029 N N . GLY A 1 125 ? 16.332 -2.406 -7.792 1.00 95.94 125 GLY A N 1
ATOM 1030 C CA . GLY A 1 125 ? 17.536 -2.125 -7.015 1.00 95.94 125 GLY A CA 1
ATOM 1031 C C . GLY A 1 125 ? 17.380 -2.194 -5.487 1.00 95.94 125 GLY A C 1
ATOM 1032 O O . GLY A 1 125 ? 18.358 -1.950 -4.777 1.00 95.94 125 GLY A O 1
ATOM 1033 N N . ALA A 1 126 ? 16.199 -2.523 -4.953 1.00 95.31 126 ALA A N 1
ATOM 1034 C CA . ALA A 1 126 ? 15.965 -2.656 -3.514 1.00 95.31 126 ALA A CA 1
ATOM 1035 C C . ALA A 1 126 ? 16.389 -4.044 -2.999 1.00 95.31 126 ALA A C 1
ATOM 1037 O O . ALA A 1 126 ? 15.629 -5.008 -3.055 1.00 95.31 126 ALA A O 1
ATOM 1038 N N . SER A 1 127 ? 17.598 -4.150 -2.441 1.00 93.81 127 SER A N 1
ATOM 1039 C CA . SER A 1 127 ? 18.140 -5.412 -1.900 1.00 93.81 127 SER A CA 1
ATOM 1040 C C . SER A 1 127 ? 17.382 -5.969 -0.689 1.00 93.81 127 SER A C 1
ATOM 1042 O O . SER A 1 127 ? 17.628 -7.098 -0.281 1.00 93.81 127 SER A O 1
ATOM 1044 N N . TRP A 1 128 ? 16.498 -5.173 -0.089 1.00 91.94 128 TRP A N 1
ATOM 1045 C CA . TRP A 1 128 ? 15.706 -5.533 1.087 1.00 91.94 128 TRP A CA 1
ATOM 1046 C C . TRP A 1 128 ? 14.321 -6.095 0.738 1.00 91.94 128 TRP A C 1
ATOM 1048 O O . TRP A 1 128 ? 13.682 -6.668 1.609 1.00 91.94 128 TRP A O 1
ATOM 1058 N N . ALA A 1 129 ? 13.862 -5.953 -0.511 1.00 89.56 129 ALA A N 1
ATOM 1059 C CA . ALA A 1 129 ? 12.494 -6.303 -0.909 1.00 89.56 129 ALA A CA 1
ATOM 1060 C C . ALA A 1 129 ? 12.390 -7.644 -1.662 1.00 89.56 129 ALA A C 1
ATOM 1062 O O . ALA A 1 129 ? 11.305 -8.065 -2.051 1.00 89.56 129 ALA A O 1
ATOM 1063 N N . GLY A 1 130 ? 13.519 -8.309 -1.926 1.00 87.88 130 GLY A N 1
ATOM 1064 C CA . GLY A 1 130 ? 13.549 -9.595 -2.620 1.00 87.88 130 GLY A CA 1
ATOM 1065 C C . GLY A 1 130 ? 14.884 -9.885 -3.315 1.00 87.88 130 GLY A C 1
ATOM 1066 O O . GLY A 1 130 ? 15.631 -8.961 -3.644 1.00 87.88 130 GLY A O 1
ATOM 1067 N N . PRO A 1 131 ? 15.191 -11.166 -3.588 1.00 87.75 131 PRO A N 1
ATOM 1068 C CA . PRO A 1 131 ? 16.519 -11.586 -4.044 1.00 87.75 131 PRO A CA 1
ATOM 1069 C C . PRO A 1 131 ? 16.887 -11.064 -5.441 1.00 87.75 131 PRO A C 1
ATOM 1071 O O . PRO A 1 131 ? 18.048 -10.742 -5.685 1.00 87.75 131 PRO A O 1
ATOM 1074 N N . ASN A 1 132 ? 15.903 -10.926 -6.337 1.00 91.81 132 ASN A N 1
ATOM 1075 C CA . ASN A 1 132 ? 16.134 -10.562 -7.741 1.00 91.81 132 ASN A CA 1
ATOM 1076 C C . ASN A 1 132 ? 16.200 -9.047 -7.968 1.00 91.81 132 ASN A C 1
ATOM 1078 O O . ASN A 1 132 ? 16.759 -8.574 -8.955 1.00 91.81 132 ASN A O 1
ATOM 1082 N N . LEU A 1 133 ? 15.608 -8.270 -7.060 1.00 95.31 133 LEU A N 1
ATOM 1083 C CA . LEU A 1 133 ? 15.316 -6.860 -7.298 1.00 95.31 133 LEU A CA 1
ATOM 1084 C C . LEU A 1 133 ? 16.588 -6.015 -7.337 1.00 95.31 133 LEU A C 1
ATOM 1086 O O . LEU A 1 133 ? 16.676 -5.086 -8.131 1.00 95.31 133 LEU A O 1
ATOM 1090 N N . GLN A 1 134 ? 17.610 -6.379 -6.560 1.00 95.62 134 GLN A N 1
ATOM 1091 C CA . GLN A 1 134 ? 18.911 -5.700 -6.535 1.00 95.62 134 GLN A CA 1
ATOM 1092 C C . GLN A 1 134 ? 19.616 -5.626 -7.903 1.00 95.62 134 GLN A C 1
ATOM 1094 O O . GLN A 1 134 ? 20.445 -4.740 -8.114 1.00 95.62 134 GLN A O 1
ATOM 1099 N N . PHE A 1 135 ? 19.290 -6.534 -8.829 1.00 96.00 135 PHE A N 1
ATOM 1100 C CA . PHE A 1 135 ? 19.893 -6.591 -10.162 1.00 96.00 135 PHE A CA 1
ATOM 1101 C C . PHE A 1 135 ? 19.204 -5.676 -11.179 1.00 96.00 135 PHE A C 1
ATOM 1103 O O . PHE A 1 135 ? 19.704 -5.499 -12.287 1.00 96.00 135 PHE A O 1
ATOM 1110 N N . TYR A 1 136 ? 18.067 -5.085 -10.820 1.00 96.50 136 TYR A N 1
ATOM 1111 C CA . TYR A 1 136 ? 17.259 -4.279 -11.722 1.00 96.50 136 TYR A CA 1
ATOM 1112 C C . TYR A 1 136 ? 17.603 -2.795 -11.628 1.00 96.50 136 TYR A C 1
ATOM 1114 O O . TYR A 1 136 ? 17.679 -2.223 -10.540 1.00 96.50 136 TYR A O 1
ATOM 1122 N N . LYS A 1 137 ? 17.784 -2.162 -12.789 1.00 96.06 137 LYS A N 1
ATOM 1123 C CA . LYS A 1 137 ? 17.945 -0.712 -12.946 1.00 96.06 137 LYS A CA 1
ATOM 1124 C C . LYS A 1 137 ? 17.315 -0.282 -14.262 1.00 96.06 137 LYS A C 1
ATOM 1126 O O . LYS A 1 137 ? 17.533 -0.951 -15.266 1.00 96.06 137 LYS A O 1
ATOM 1131 N N . ASN A 1 138 ? 16.604 0.840 -14.268 1.00 96.50 138 ASN A N 1
ATOM 1132 C CA . ASN A 1 138 ? 15.855 1.343 -15.418 1.00 96.50 138 ASN A CA 1
ATOM 1133 C C . ASN A 1 138 ? 14.893 0.300 -16.025 1.00 96.50 138 ASN A C 1
ATOM 1135 O O . ASN A 1 138 ? 14.749 0.229 -17.244 1.00 96.50 138 ASN A O 1
ATOM 1139 N N . VAL A 1 139 ? 14.251 -0.520 -15.183 1.00 97.38 139 VAL A N 1
ATOM 1140 C CA . VAL A 1 139 ? 13.149 -1.390 -15.622 1.00 97.38 139 VAL A CA 1
ATOM 1141 C C . VAL A 1 139 ? 12.027 -0.496 -16.149 1.00 97.38 139 VAL A C 1
ATOM 1143 O O . VAL A 1 139 ? 11.611 0.403 -15.415 1.00 97.38 139 VAL A O 1
ATOM 1146 N N . PRO A 1 140 ? 11.553 -0.703 -17.392 1.00 97.62 140 PRO A N 1
ATOM 1147 C CA . PRO A 1 140 ? 10.617 0.209 -18.036 1.00 97.62 140 PRO A CA 1
ATOM 1148 C C . PRO A 1 140 ? 9.200 -0.008 -17.522 1.00 97.62 140 PRO A C 1
ATOM 1150 O O . PRO A 1 140 ? 8.785 -1.154 -17.352 1.00 97.62 140 PRO A O 1
ATOM 1153 N N . TYR A 1 141 ? 8.436 1.068 -17.368 1.00 98.44 141 TYR A N 1
ATOM 1154 C CA . TYR A 1 141 ? 6.979 1.035 -17.251 1.00 98.44 141 TYR A CA 1
ATOM 1155 C C . TYR A 1 141 ? 6.384 2.053 -18.238 1.00 98.44 141 TYR A C 1
ATOM 1157 O O . TYR A 1 141 ? 6.814 3.204 -18.210 1.00 98.44 141 TYR A O 1
ATOM 1165 N N . PRO A 1 142 ? 5.397 1.696 -19.082 1.00 98.56 142 PRO A N 1
ATOM 1166 C CA . PRO A 1 142 ? 4.739 0.391 -19.205 1.00 98.56 142 PRO A CA 1
ATOM 1167 C C . PRO A 1 142 ? 5.665 -0.757 -19.638 1.00 98.56 142 PRO A C 1
ATOM 1169 O O . PRO A 1 142 ? 6.659 -0.547 -20.336 1.00 98.56 142 PRO A O 1
ATOM 1172 N N . SER A 1 143 ? 5.333 -1.984 -19.234 1.00 98.44 143 SER A N 1
ATOM 1173 C CA . SER A 1 143 ? 6.103 -3.179 -19.579 1.00 98.44 143 SER A CA 1
ATOM 1174 C C . SER A 1 143 ? 5.665 -3.786 -20.912 1.00 98.44 143 SER A C 1
ATOM 1176 O O . SER A 1 143 ? 4.505 -3.723 -21.323 1.00 98.44 143 SER A O 1
ATOM 1178 N N . SER A 1 144 ? 6.627 -4.384 -21.608 1.00 98.38 144 SER A N 1
ATOM 1179 C CA . SER A 1 144 ? 6.410 -5.230 -22.781 1.00 98.38 144 SER A CA 1
ATOM 1180 C C . SER A 1 144 ? 7.608 -6.164 -22.954 1.00 98.38 144 SER A C 1
ATOM 1182 O O . SER A 1 144 ? 8.703 -5.817 -22.484 1.00 98.38 144 SER A O 1
ATOM 1184 N N . PRO A 1 145 ? 7.455 -7.307 -23.648 1.00 98.25 145 PRO A N 1
ATOM 1185 C CA . PRO A 1 145 ? 8.593 -8.158 -23.981 1.00 98.25 145 PRO A CA 1
ATOM 1186 C C . PRO A 1 145 ? 9.681 -7.371 -24.725 1.00 98.25 145 PRO A C 1
ATOM 1188 O O . PRO A 1 145 ? 10.863 -7.480 -24.410 1.00 98.25 145 PRO A O 1
ATOM 1191 N N . GLU A 1 146 ? 9.289 -6.485 -25.645 1.00 97.81 146 GLU A N 1
ATOM 1192 C CA . GLU A 1 146 ? 10.207 -5.685 -26.458 1.00 97.81 146 GLU A CA 1
ATOM 1193 C C . GLU A 1 146 ? 10.990 -4.650 -25.644 1.00 97.81 146 GLU A C 1
ATOM 1195 O O . GLU A 1 146 ? 12.170 -4.418 -25.912 1.00 97.81 146 GLU A O 1
ATOM 1200 N N . ALA A 1 147 ? 10.355 -4.017 -24.653 1.00 96.62 147 ALA A N 1
ATOM 1201 C CA . ALA A 1 147 ? 11.033 -3.070 -23.773 1.00 96.62 147 ALA A CA 1
ATOM 1202 C C . ALA A 1 147 ? 12.019 -3.784 -22.839 1.00 96.62 147 ALA A C 1
ATOM 1204 O O . ALA A 1 147 ? 13.149 -3.324 -22.678 1.00 96.62 147 ALA A O 1
ATOM 1205 N N . VAL A 1 148 ? 11.624 -4.935 -22.287 1.00 97.00 148 VAL A N 1
ATOM 1206 C CA . VAL A 1 148 ? 12.480 -5.750 -21.416 1.00 97.00 148 VAL A CA 1
ATOM 1207 C C . VAL A 1 148 ? 13.694 -6.296 -22.164 1.00 97.00 148 VAL A C 1
ATOM 1209 O O . VAL A 1 148 ? 14.806 -6.233 -21.638 1.00 97.00 148 VAL A O 1
ATOM 1212 N N . MET A 1 149 ? 13.521 -6.782 -23.398 1.00 95.44 149 MET A N 1
ATOM 1213 C CA . MET A 1 149 ? 14.622 -7.351 -24.186 1.00 95.44 149 MET A CA 1
ATOM 1214 C C . MET A 1 149 ? 15.814 -6.396 -24.321 1.00 95.44 149 MET A C 1
ATOM 1216 O O . MET A 1 149 ? 16.957 -6.843 -24.299 1.00 95.44 149 MET A O 1
ATOM 1220 N N . LYS A 1 150 ? 15.568 -5.081 -24.380 1.00 94.06 150 LYS A N 1
ATOM 1221 C CA . LYS A 1 150 ? 16.616 -4.054 -24.517 1.00 94.06 150 LYS A CA 1
ATOM 1222 C C . LYS A 1 150 ? 17.546 -3.938 -23.310 1.00 94.06 150 LYS A C 1
ATOM 1224 O O . LYS A 1 150 ? 18.618 -3.358 -23.442 1.00 94.06 150 LYS A O 1
ATOM 1229 N N . MET A 1 151 ? 17.141 -4.440 -22.146 1.00 91.56 151 MET A N 1
ATOM 1230 C CA . MET A 1 151 ? 17.923 -4.333 -20.915 1.00 91.56 151 MET A CA 1
ATOM 1231 C C . MET A 1 151 ? 18.376 -5.682 -20.352 1.00 91.56 151 MET A C 1
ATOM 1233 O O . MET A 1 151 ? 19.107 -5.689 -19.362 1.00 91.56 151 MET A O 1
ATOM 1237 N N . LEU A 1 152 ? 17.991 -6.813 -20.958 1.00 91.00 152 LEU A N 1
ATOM 1238 C CA . LEU A 1 152 ? 18.327 -8.145 -20.438 1.00 91.00 152 LEU A CA 1
ATOM 1239 C C . LEU A 1 152 ? 19.832 -8.333 -20.262 1.00 91.00 152 LEU A C 1
ATOM 1241 O O . LEU A 1 152 ? 20.255 -8.886 -19.255 1.00 91.00 152 LEU A O 1
ATOM 1245 N N . ASP A 1 153 ? 20.641 -7.811 -21.183 1.00 91.56 153 ASP A N 1
ATOM 1246 C CA . ASP A 1 153 ? 22.103 -7.923 -21.120 1.00 91.56 153 ASP A CA 1
ATOM 1247 C C . ASP A 1 153 ? 22.729 -7.165 -19.942 1.00 91.56 153 ASP A C 1
ATOM 1249 O O . ASP A 1 153 ? 23.867 -7.437 -19.569 1.00 91.56 153 ASP A O 1
ATOM 1253 N N . THR A 1 154 ? 21.983 -6.255 -19.309 1.00 91.88 154 THR A N 1
ATOM 1254 C CA . THR A 1 154 ? 22.429 -5.558 -18.093 1.00 91.88 154 THR A CA 1
ATOM 1255 C C . THR A 1 154 ? 22.198 -6.375 -16.818 1.00 91.88 154 THR A C 1
ATOM 1257 O O . THR A 1 154 ? 22.762 -6.053 -15.772 1.00 91.88 154 THR A O 1
ATOM 1260 N N . VAL A 1 155 ? 21.401 -7.446 -16.899 1.00 94.00 155 VAL A N 1
ATOM 1261 C CA . VAL A 1 155 ? 21.079 -8.342 -15.785 1.00 94.00 155 VAL A CA 1
ATOM 1262 C C . VAL A 1 155 ? 21.884 -9.628 -15.949 1.00 94.00 155 VAL A C 1
ATOM 1264 O O . VAL A 1 155 ? 21.646 -10.419 -16.862 1.00 94.00 155 VAL A O 1
ATOM 1267 N N . VAL A 1 156 ? 22.871 -9.815 -15.072 1.00 89.75 156 VAL A N 1
ATOM 1268 C CA . VAL A 1 156 ? 23.815 -10.949 -15.121 1.00 89.75 156 VAL A CA 1
ATOM 1269 C C . VAL A 1 156 ? 23.333 -12.181 -14.355 1.00 89.75 156 VAL A C 1
ATOM 1271 O O . VAL A 1 156 ? 23.860 -13.266 -14.562 1.00 89.75 156 VAL A O 1
ATOM 1274 N N . ASP A 1 157 ? 22.355 -12.015 -13.466 1.00 95.50 157 ASP A N 1
ATOM 1275 C CA . ASP A 1 157 ? 21.785 -13.096 -12.663 1.00 95.50 157 ASP A CA 1
ATOM 1276 C C . ASP A 1 157 ? 20.650 -13.797 -13.427 1.00 95.50 157 ASP A C 1
ATOM 1278 O O . ASP A 1 157 ? 19.673 -13.156 -13.821 1.00 95.50 157 ASP A O 1
ATOM 1282 N N . ASP A 1 158 ? 20.777 -15.107 -13.650 1.00 94.88 158 ASP A N 1
ATOM 1283 C CA . ASP A 1 158 ? 19.831 -15.887 -14.459 1.00 94.88 158 ASP A CA 1
ATOM 1284 C C . ASP A 1 158 ? 18.401 -15.913 -13.875 1.00 94.88 158 ASP A C 1
ATOM 1286 O O . ASP A 1 158 ? 17.451 -15.652 -14.626 1.00 94.88 158 ASP A O 1
ATOM 1290 N N . PRO A 1 159 ? 18.192 -16.154 -12.561 1.00 95.19 159 PRO A N 1
ATOM 1291 C CA . PRO A 1 159 ? 16.875 -16.005 -11.941 1.00 95.19 159 PRO A CA 1
ATOM 1292 C C . PRO A 1 159 ? 16.258 -14.615 -12.137 1.00 95.19 159 PRO A C 1
ATOM 1294 O O . PRO A 1 159 ? 15.061 -14.502 -12.430 1.00 95.19 159 PRO A O 1
ATOM 1297 N N . ALA A 1 160 ? 17.047 -13.549 -12.008 1.00 96.00 160 ALA A N 1
ATOM 1298 C CA . ALA A 1 160 ? 16.587 -12.188 -12.249 1.00 96.00 160 ALA A CA 1
ATOM 1299 C C . ALA A 1 160 ? 16.233 -11.957 -13.729 1.00 96.00 160 ALA A C 1
ATOM 1301 O O . ALA A 1 160 ? 15.182 -11.386 -14.021 1.00 96.00 160 ALA A O 1
ATOM 1302 N N . ARG A 1 161 ? 17.025 -12.466 -14.684 1.00 96.44 161 ARG A N 1
ATOM 1303 C CA . ARG A 1 161 ? 16.696 -12.404 -16.124 1.00 96.44 161 ARG A CA 1
ATOM 1304 C C . ARG A 1 161 ? 15.363 -13.084 -16.427 1.00 96.44 161 ARG A C 1
ATOM 1306 O O . ARG A 1 161 ? 14.529 -12.508 -17.122 1.00 96.44 161 ARG A O 1
ATOM 1313 N N . PHE A 1 162 ? 15.139 -14.284 -15.888 1.00 95.56 162 PHE A N 1
ATOM 1314 C CA . PHE A 1 162 ? 13.888 -15.020 -16.086 1.00 95.56 162 PHE A CA 1
ATOM 1315 C C . PHE A 1 162 ? 12.677 -14.256 -15.533 1.00 95.56 162 PHE A C 1
ATOM 1317 O O . PHE A 1 162 ? 11.650 -14.130 -16.200 1.00 95.56 162 PHE A O 1
ATOM 1324 N N . ASN A 1 163 ? 12.800 -13.690 -14.331 1.00 95.56 163 ASN A N 1
ATOM 1325 C CA . ASN A 1 163 ? 11.726 -12.891 -13.742 1.00 95.56 163 ASN A CA 1
ATOM 1326 C C . ASN A 1 163 ? 11.459 -11.599 -14.517 1.00 95.56 163 ASN A C 1
ATOM 1328 O O . ASN A 1 163 ? 10.304 -11.190 -14.633 1.00 95.56 163 ASN A O 1
ATOM 1332 N N . LEU A 1 164 ? 12.496 -10.977 -15.076 1.00 96.25 164 LEU A N 1
ATOM 1333 C CA . LEU A 1 164 ? 12.334 -9.791 -15.902 1.00 96.25 164 LEU A CA 1
ATOM 1334 C C . LEU A 1 164 ? 11.643 -10.114 -17.237 1.00 96.25 164 LEU A C 1
ATOM 1336 O O . LEU A 1 164 ? 10.776 -9.357 -17.668 1.00 96.25 164 LEU A O 1
ATOM 1340 N N . LEU A 1 165 ? 11.942 -11.263 -17.856 1.00 97.31 165 LEU A N 1
ATOM 1341 C CA . LEU A 1 165 ? 11.203 -11.757 -19.027 1.00 97.31 165 LEU A CA 1
ATOM 1342 C C . LEU A 1 165 ? 9.709 -11.925 -18.719 1.00 97.31 165 LEU A C 1
ATOM 1344 O O . LEU A 1 165 ? 8.873 -11.408 -19.457 1.00 97.31 165 LEU A O 1
ATOM 1348 N N . ARG A 1 166 ? 9.371 -12.563 -17.589 1.00 97.06 166 ARG A N 1
ATOM 1349 C CA . ARG A 1 166 ? 7.978 -12.688 -17.126 1.00 97.06 166 ARG A CA 1
ATOM 1350 C C . ARG A 1 166 ? 7.314 -11.319 -16.947 1.00 97.06 166 ARG A C 1
ATOM 1352 O O . ARG A 1 166 ? 6.195 -11.126 -17.408 1.00 97.06 166 ARG A O 1
ATOM 1359 N N . TYR A 1 167 ? 8.011 -10.361 -16.339 1.00 97.62 167 TYR A N 1
ATOM 1360 C CA . TYR A 1 167 ? 7.529 -8.984 -16.201 1.00 97.62 167 TYR A CA 1
ATOM 1361 C C . TYR A 1 167 ? 7.192 -8.330 -17.557 1.00 97.62 167 TYR A C 1
ATOM 1363 O O . TYR A 1 167 ? 6.198 -7.606 -17.674 1.00 97.62 167 TYR A O 1
ATOM 1371 N N . GLY A 1 168 ? 7.990 -8.598 -18.595 1.00 98.12 168 GLY A N 1
ATOM 1372 C CA . GLY A 1 168 ? 7.703 -8.159 -19.961 1.00 98.12 168 GLY A CA 1
ATOM 1373 C C . GLY A 1 168 ? 6.410 -8.768 -20.507 1.00 98.12 168 GLY A C 1
ATOM 1374 O O . GLY A 1 168 ? 5.554 -8.039 -21.008 1.00 98.12 168 GLY A O 1
ATOM 1375 N N . GLU A 1 169 ? 6.235 -10.082 -20.351 1.00 98.31 169 GLU A N 1
ATOM 1376 C CA . GLU A 1 169 ? 5.039 -10.818 -20.796 1.00 98.31 169 GLU A CA 1
ATOM 1377 C C . GLU A 1 169 ? 3.756 -10.407 -20.059 1.00 98.31 169 GLU A C 1
ATOM 1379 O O . GLU A 1 169 ? 2.662 -10.461 -20.621 1.00 98.31 169 GLU A O 1
ATOM 1384 N N . GLU A 1 170 ? 3.870 -9.937 -18.816 1.00 97.88 170 GLU A N 1
ATOM 1385 C CA . GLU A 1 170 ? 2.728 -9.458 -18.031 1.00 97.88 170 GLU A CA 1
ATOM 1386 C C . GLU A 1 170 ? 2.125 -8.146 -18.554 1.00 97.88 170 GLU A C 1
ATOM 1388 O O . GLU A 1 170 ? 0.972 -7.844 -18.228 1.00 97.88 170 GLU A O 1
ATOM 1393 N N . ARG A 1 171 ? 2.860 -7.395 -19.389 1.00 98.31 171 ARG A N 1
ATOM 1394 C CA . ARG A 1 171 ? 2.390 -6.177 -20.076 1.00 98.31 171 ARG A CA 1
ATOM 1395 C C . ARG A 1 171 ? 1.728 -5.172 -19.127 1.00 98.31 171 ARG A C 1
ATOM 1397 O O . ARG A 1 171 ? 0.607 -4.716 -19.359 1.00 98.31 171 ARG A O 1
ATOM 1404 N N . TRP A 1 172 ? 2.414 -4.847 -18.035 1.00 98.62 172 TRP A N 1
ATOM 1405 C CA . TRP A 1 172 ? 1.970 -3.867 -17.050 1.00 98.62 172 TRP A CA 1
ATOM 1406 C C . TRP A 1 172 ? 1.789 -2.492 -17.681 1.00 98.62 172 TRP A C 1
ATOM 1408 O O . TRP A 1 172 ? 2.706 -1.944 -18.283 1.00 98.62 172 TRP A O 1
ATOM 1418 N N . ASN A 1 173 ? 0.587 -1.945 -17.546 1.00 98.75 173 ASN A N 1
ATOM 1419 C CA . ASN A 1 173 ? 0.172 -0.656 -18.083 1.00 98.75 173 ASN A CA 1
ATOM 1420 C C . ASN A 1 173 ? -1.058 -0.149 -17.310 1.00 98.75 173 ASN A C 1
ATOM 1422 O O . ASN A 1 173 ? -1.617 -0.882 -16.487 1.00 98.75 173 ASN A O 1
ATOM 1426 N N . ALA A 1 174 ? -1.515 1.065 -17.632 1.00 98.81 174 ALA A N 1
ATOM 1427 C CA . ALA A 1 174 ? -2.692 1.685 -17.027 1.00 98.81 174 ALA A CA 1
ATOM 1428 C C . ALA A 1 174 ? -3.926 0.769 -17.012 1.00 98.81 174 ALA A C 1
ATOM 1430 O O . ALA A 1 174 ? -4.589 0.652 -15.990 1.00 98.81 174 ALA A O 1
ATOM 1431 N N . THR A 1 175 ? -4.220 0.071 -18.116 1.00 98.75 175 THR A N 1
ATOM 1432 C CA . THR A 1 175 ? -5.381 -0.831 -18.214 1.00 98.75 175 THR A CA 1
ATOM 1433 C C . THR A 1 175 ? -5.278 -2.014 -17.254 1.00 98.75 175 THR A C 1
ATOM 1435 O O . THR A 1 175 ? -6.277 -2.421 -16.667 1.00 98.75 175 THR A O 1
ATOM 1438 N N . ARG A 1 176 ? -4.079 -2.573 -17.070 1.00 98.50 176 ARG A N 1
ATOM 1439 C CA . ARG A 1 176 ? -3.863 -3.670 -16.121 1.00 98.50 176 ARG A CA 1
ATOM 1440 C C . ARG A 1 176 ? -3.984 -3.194 -14.671 1.00 98.50 176 ARG A C 1
ATOM 1442 O O . ARG A 1 176 ? -4.581 -3.902 -13.864 1.00 98.50 176 ARG A O 1
ATOM 1449 N N . LEU A 1 177 ? -3.443 -2.015 -14.351 1.00 98.75 177 LEU A N 1
ATOM 1450 C CA . LEU A 1 177 ? -3.588 -1.404 -13.024 1.00 98.75 177 LEU A CA 1
ATOM 1451 C C . LEU A 1 177 ? -5.059 -1.093 -12.713 1.00 98.75 177 LEU A C 1
ATOM 1453 O O . LEU A 1 177 ? -5.552 -1.463 -11.651 1.00 98.75 177 LEU A O 1
ATOM 1457 N N . ASP A 1 178 ? -5.772 -0.505 -13.673 1.00 98.88 178 ASP A N 1
ATOM 1458 C CA . ASP A 1 178 ? -7.211 -0.241 -13.608 1.00 98.88 178 ASP A CA 1
ATOM 1459 C C . ASP A 1 178 ? -8.015 -1.511 -13.317 1.00 98.88 178 ASP A C 1
ATOM 1461 O O . ASP A 1 178 ? -8.790 -1.554 -12.364 1.00 98.88 178 ASP A O 1
ATOM 1465 N N . ALA A 1 179 ? -7.762 -2.584 -14.071 1.00 98.62 179 ALA A N 1
ATOM 1466 C CA . ALA A 1 179 ? -8.416 -3.867 -13.848 1.00 98.62 179 ALA A CA 1
ATOM 1467 C C . ALA A 1 179 ? -8.165 -4.418 -12.433 1.00 98.62 179 ALA A C 1
ATOM 1469 O O . ALA A 1 179 ? -9.098 -4.925 -11.813 1.00 98.62 179 ALA A O 1
ATOM 1470 N N . ALA A 1 180 ? -6.945 -4.296 -11.898 1.00 98.25 180 ALA A N 1
ATOM 1471 C CA . ALA A 1 180 ? -6.641 -4.731 -10.536 1.00 98.25 180 ALA A CA 1
ATOM 1472 C C . ALA A 1 180 ? -7.429 -3.927 -9.486 1.00 98.25 180 ALA A C 1
ATOM 1474 O O . ALA A 1 180 ? -8.030 -4.518 -8.589 1.00 98.25 180 ALA A O 1
ATOM 1475 N N . MET A 1 181 ? -7.490 -2.597 -9.619 1.00 98.69 181 MET A N 1
ATOM 1476 C CA . MET A 1 181 ? -8.260 -1.746 -8.698 1.00 98.69 181 MET A CA 1
ATOM 1477 C C . MET A 1 181 ? -9.763 -2.019 -8.796 1.00 98.69 181 MET A C 1
ATOM 1479 O O . MET A 1 181 ? -10.456 -2.055 -7.779 1.00 98.69 181 MET A O 1
ATOM 1483 N N . GLY A 1 182 ? -10.259 -2.310 -10.001 1.00 98.75 182 GLY A N 1
ATOM 1484 C CA . GLY A 1 182 ? -11.640 -2.728 -10.219 1.00 98.75 182 GLY A CA 1
ATOM 1485 C C . GLY A 1 182 ? -12.017 -4.005 -9.469 1.00 98.75 182 GLY A C 1
ATOM 1486 O O . GLY A 1 182 ? -13.138 -4.106 -8.976 1.00 98.75 182 GLY A O 1
ATOM 1487 N N . VAL A 1 183 ? -11.088 -4.953 -9.306 1.00 98.62 183 VAL A N 1
ATOM 1488 C CA . VAL A 1 183 ? -11.332 -6.166 -8.508 1.00 98.62 183 VAL A CA 1
ATOM 1489 C C . VAL A 1 183 ? -11.481 -5.834 -7.018 1.00 98.62 183 VAL A C 1
ATOM 1491 O O . VAL A 1 183 ? -12.406 -6.341 -6.382 1.00 98.62 183 VAL A O 1
ATOM 1494 N N . ALA A 1 184 ? -10.637 -4.955 -6.464 1.00 98.62 184 ALA A N 1
ATOM 1495 C CA . ALA A 1 184 ? -10.777 -4.501 -5.075 1.00 98.62 184 ALA A CA 1
ATOM 1496 C C . ALA A 1 184 ? -12.102 -3.750 -4.847 1.00 98.62 184 ALA A C 1
ATOM 1498 O O . ALA A 1 184 ? -12.799 -3.997 -3.862 1.00 98.62 184 ALA A O 1
ATOM 1499 N N . ALA A 1 185 ? -12.493 -2.884 -5.786 1.00 98.75 185 ALA A N 1
ATOM 1500 C CA . ALA A 1 185 ? -13.762 -2.164 -5.723 1.00 98.75 185 ALA A CA 1
ATOM 1501 C C . ALA A 1 185 ? -14.976 -3.102 -5.801 1.00 98.75 185 ALA A C 1
ATOM 1503 O O . ALA A 1 185 ? -15.920 -2.951 -5.029 1.00 98.75 185 ALA A O 1
ATOM 1504 N N . ALA A 1 186 ? -14.938 -4.109 -6.678 1.00 98.81 186 ALA A N 1
ATOM 1505 C CA . ALA A 1 186 ? -16.003 -5.103 -6.789 1.00 98.81 186 ALA A CA 1
ATOM 1506 C C . ALA A 1 186 ? -16.150 -5.940 -5.507 1.00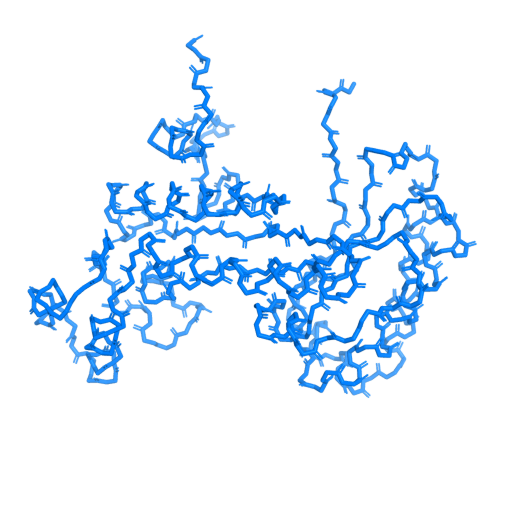 98.81 186 ALA A C 1
ATOM 1508 O O . ALA A 1 186 ? -17.266 -6.279 -5.109 1.00 98.81 186 ALA A O 1
ATOM 1509 N N . TRP A 1 187 ? -15.040 -6.255 -4.831 1.00 98.69 187 TRP A N 1
ATOM 1510 C CA . TRP A 1 187 ? -15.084 -6.881 -3.509 1.00 98.69 187 TRP A CA 1
ATOM 1511 C C . TRP A 1 187 ? -15.754 -5.961 -2.482 1.00 98.69 187 TRP A C 1
ATOM 1513 O O . TRP A 1 187 ? -16.674 -6.393 -1.788 1.00 98.69 187 TRP A O 1
ATOM 1523 N N . ALA A 1 188 ? -15.376 -4.681 -2.445 1.00 98.62 188 ALA A N 1
ATOM 1524 C CA . ALA A 1 188 ? -15.974 -3.704 -1.537 1.00 98.62 188 ALA A CA 1
ATOM 1525 C C . ALA A 1 188 ? -17.495 -3.573 -1.752 1.00 98.62 188 ALA A C 1
ATOM 1527 O O . ALA A 1 188 ? -18.268 -3.609 -0.793 1.00 98.62 188 ALA A O 1
ATOM 1528 N N . GLU A 1 189 ? -17.932 -3.513 -3.014 1.00 98.56 189 GLU A N 1
ATOM 1529 C CA . GLU A 1 189 ? -19.345 -3.466 -3.399 1.00 98.56 189 GLU A CA 1
ATOM 1530 C C . GLU A 1 189 ? -20.097 -4.727 -2.960 1.00 98.56 189 GLU A C 1
ATOM 1532 O O . GLU A 1 189 ? -21.123 -4.626 -2.283 1.00 98.56 189 GLU A O 1
ATOM 1537 N N . LYS A 1 190 ? -19.563 -5.913 -3.283 1.00 98.50 190 LYS A N 1
ATOM 1538 C CA . LYS A 1 190 ? -20.148 -7.212 -2.914 1.00 98.50 190 LYS A CA 1
ATOM 1539 C C . LYS A 1 190 ? -20.373 -7.333 -1.407 1.00 98.50 190 LYS A C 1
ATOM 1541 O O . LYS A 1 190 ? -21.355 -7.933 -0.974 1.00 98.50 190 LYS A O 1
ATOM 1546 N N . HIS A 1 191 ? -19.445 -6.803 -0.618 1.00 98.44 191 HIS A N 1
ATOM 1547 C CA . HIS A 1 191 ? -19.466 -6.897 0.837 1.00 98.44 191 HIS A CA 1
ATOM 1548 C C . HIS A 1 191 ? -20.138 -5.694 1.522 1.00 98.44 191 HIS A C 1
ATOM 1550 O O . HIS A 1 191 ? -20.335 -5.727 2.738 1.00 98.44 191 HIS A O 1
ATOM 1556 N N . HIS A 1 192 ? -20.545 -4.672 0.761 1.00 97.75 192 HIS A N 1
ATOM 1557 C CA . HIS A 1 192 ? -21.112 -3.414 1.258 1.00 97.75 192 HIS A CA 1
ATOM 1558 C C . HIS A 1 192 ? -20.199 -2.702 2.272 1.00 97.75 192 HIS A C 1
ATOM 1560 O O . HIS A 1 192 ? -20.644 -2.282 3.343 1.00 97.75 192 HIS A O 1
ATOM 1566 N N . VAL A 1 193 ? -18.911 -2.592 1.938 1.00 98.44 193 VAL A N 1
ATOM 1567 C CA . VAL A 1 193 ? -17.874 -1.954 2.764 1.00 98.44 193 VAL A CA 1
ATOM 1568 C C . VAL A 1 193 ? -17.077 -0.930 1.957 1.00 98.44 193 VAL A C 1
ATOM 1570 O O . VAL A 1 193 ? -17.181 -0.862 0.735 1.00 98.44 193 VAL A O 1
ATOM 1573 N N . HIS A 1 194 ? -16.263 -0.134 2.645 1.00 98.19 194 HIS A N 1
ATOM 1574 C CA . HIS A 1 194 ? -15.329 0.797 2.016 1.00 98.19 194 HIS A CA 1
ATOM 1575 C C . HIS A 1 194 ? -13.917 0.218 1.987 1.00 98.19 194 HIS A C 1
ATOM 1577 O O . HIS A 1 194 ? -13.518 -0.491 2.914 1.00 98.19 194 HIS A O 1
ATOM 1583 N N . VAL A 1 195 ? -13.157 0.567 0.948 1.00 98.56 195 VAL A N 1
ATOM 1584 C CA . VAL A 1 195 ? -11.747 0.194 0.797 1.00 98.56 195 VAL A CA 1
ATOM 1585 C C . VAL A 1 195 ? -10.853 1.418 0.606 1.00 98.56 195 VAL A C 1
ATOM 1587 O O . VAL A 1 195 ? -11.277 2.430 0.046 1.00 98.56 195 VAL A O 1
ATOM 1590 N N . THR A 1 196 ? -9.606 1.310 1.055 1.00 98.75 196 THR A N 1
ATOM 1591 C CA . THR A 1 196 ? -8.535 2.293 0.861 1.00 98.75 196 THR A CA 1
ATOM 1592 C C . THR A 1 196 ? -7.249 1.588 0.431 1.00 98.75 196 THR A C 1
ATOM 1594 O O . THR A 1 196 ? -7.039 0.427 0.772 1.00 98.75 196 THR A O 1
ATOM 1597 N N . CYS A 1 197 ? -6.392 2.293 -0.306 1.00 98.75 197 CYS A N 1
ATOM 1598 C CA . CYS A 1 197 ? -5.028 1.879 -0.623 1.00 98.75 197 CYS A CA 1
ATOM 1599 C C . CYS A 1 197 ? -4.052 2.863 0.025 1.00 98.75 197 CYS A C 1
ATOM 1601 O O . CYS A 1 197 ? -3.678 3.871 -0.581 1.00 98.75 197 CYS A O 1
ATOM 1603 N N . ASN A 1 198 ? -3.699 2.642 1.290 1.00 97.06 198 ASN A N 1
ATOM 1604 C CA . ASN A 1 198 ? -2.898 3.612 2.046 1.00 97.06 198 ASN A CA 1
ATOM 1605 C C . ASN A 1 198 ? -1.376 3.481 1.839 1.00 97.06 198 ASN A C 1
ATOM 1607 O O . ASN A 1 198 ? -0.628 4.297 2.377 1.00 97.06 198 ASN A O 1
ATOM 1611 N N . GLU A 1 199 ? -0.932 2.518 1.033 1.00 98.44 199 GLU A N 1
ATOM 1612 C CA . GLU A 1 199 ? 0.448 2.424 0.583 1.00 98.44 199 GLU A CA 1
ATOM 1613 C C . GLU A 1 199 ? 0.539 1.991 -0.879 1.00 98.44 199 GLU A C 1
ATOM 1615 O O . GLU A 1 199 ? 0.108 0.908 -1.280 1.00 98.44 199 GLU A O 1
ATOM 1620 N N . PHE A 1 200 ? 1.153 2.856 -1.678 1.00 98.56 200 PHE A N 1
ATOM 1621 C CA . PHE A 1 200 ? 1.620 2.565 -3.026 1.00 98.56 200 PHE A CA 1
ATOM 1622 C C . PHE A 1 200 ? 2.784 3.499 -3.361 1.00 98.56 200 PHE A C 1
ATOM 1624 O O . PHE A 1 200 ? 2.870 4.616 -2.847 1.00 98.56 200 PHE A O 1
ATOM 1631 N N . GLY A 1 201 ? 3.669 3.082 -4.262 1.00 97.75 201 GLY A N 1
ATOM 1632 C CA . GLY A 1 201 ? 4.769 3.922 -4.718 1.00 97.75 201 GLY A CA 1
ATOM 1633 C C . GLY A 1 201 ? 5.770 3.168 -5.587 1.00 97.75 201 GLY A C 1
ATOM 1634 O O . GLY A 1 201 ? 5.730 1.947 -5.701 1.00 97.75 201 GLY A O 1
ATOM 1635 N N . ALA A 1 202 ? 6.715 3.905 -6.169 1.00 98.06 202 ALA A N 1
ATOM 1636 C CA . ALA A 1 202 ? 7.871 3.329 -6.850 1.00 98.06 202 ALA A CA 1
ATOM 1637 C C . ALA A 1 202 ? 9.179 3.933 -6.320 1.00 98.06 202 ALA A C 1
ATOM 1639 O O . ALA A 1 202 ? 9.288 5.148 -6.125 1.00 98.06 202 ALA A O 1
ATOM 1640 N N . PHE A 1 203 ? 10.176 3.081 -6.093 1.00 97.06 203 PHE A N 1
ATOM 1641 C CA . PHE A 1 203 ? 11.473 3.435 -5.539 1.00 97.06 203 PHE A CA 1
ATOM 1642 C C . PHE A 1 203 ? 12.233 4.335 -6.512 1.00 97.06 203 PHE A C 1
ATOM 1644 O O . PHE A 1 203 ? 12.535 3.969 -7.650 1.00 97.06 203 PHE A O 1
ATOM 1651 N N . ARG A 1 204 ? 12.567 5.544 -6.061 1.00 94.75 204 ARG A N 1
ATOM 1652 C CA . ARG A 1 204 ? 13.021 6.621 -6.953 1.00 94.75 204 ARG A CA 1
ATOM 1653 C C . ARG A 1 204 ? 14.452 6.461 -7.469 1.00 94.75 204 ARG A C 1
ATOM 1655 O O . ARG A 1 204 ? 14.849 7.163 -8.387 1.00 94.75 204 ARG A O 1
ATOM 1662 N N . ARG A 1 205 ? 15.263 5.600 -6.840 1.00 94.94 205 ARG A N 1
ATOM 1663 C CA . ARG A 1 205 ? 16.723 5.566 -7.057 1.00 94.94 205 ARG A CA 1
ATOM 1664 C C . ARG A 1 205 ? 17.127 5.032 -8.430 1.00 94.94 205 ARG A C 1
ATOM 1666 O O . ARG A 1 205 ? 18.163 5.441 -8.946 1.00 94.94 205 ARG A O 1
ATOM 1673 N N . PHE A 1 206 ? 16.370 4.078 -8.961 1.00 95.75 206 PHE A N 1
ATOM 1674 C CA . PHE A 1 206 ? 16.768 3.318 -10.147 1.00 95.75 206 PHE A CA 1
ATOM 1675 C C . PHE A 1 206 ? 15.716 3.315 -11.259 1.00 95.75 206 PHE A C 1
ATOM 1677 O O . PHE A 1 206 ? 16.054 2.945 -12.378 1.00 95.75 206 PHE A O 1
ATOM 1684 N N . ALA A 1 207 ? 14.481 3.738 -10.974 1.00 96.69 207 ALA A N 1
ATOM 1685 C CA . ALA A 1 207 ? 13.484 4.017 -12.000 1.00 96.69 207 ALA A CA 1
ATOM 1686 C C . ALA A 1 207 ? 13.795 5.352 -12.691 1.00 96.69 207 ALA A C 1
ATOM 1688 O O . ALA A 1 207 ? 14.265 6.295 -12.046 1.00 96.69 207 ALA A O 1
ATOM 1689 N N . THR A 1 208 ? 13.494 5.461 -13.986 1.00 96.75 208 THR A N 1
ATOM 1690 C CA . THR A 1 208 ? 13.547 6.767 -14.649 1.00 96.75 208 THR A CA 1
ATOM 1691 C C . THR A 1 208 ? 12.458 7.680 -14.059 1.00 96.75 208 THR A C 1
ATOM 1693 O O . THR A 1 208 ? 11.382 7.184 -13.704 1.00 96.75 208 THR A O 1
ATOM 1696 N N . PRO A 1 209 ? 12.686 9.004 -13.941 1.00 96.19 209 PRO A N 1
ATOM 1697 C CA . PRO A 1 209 ? 11.664 9.914 -13.418 1.00 96.19 209 PRO A CA 1
ATOM 1698 C C . PRO A 1 209 ? 10.350 9.858 -14.212 1.00 96.19 209 PRO A C 1
ATOM 1700 O O . PRO A 1 209 ? 9.271 9.808 -13.622 1.00 96.19 209 PRO A O 1
ATOM 1703 N N . ALA A 1 210 ? 10.447 9.739 -15.541 1.00 97.56 210 ALA A N 1
ATOM 1704 C CA . ALA A 1 210 ? 9.300 9.635 -16.437 1.00 97.56 210 ALA A CA 1
ATOM 1705 C C . ALA A 1 210 ? 8.466 8.364 -16.197 1.00 97.56 210 ALA A C 1
ATOM 1707 O O . ALA A 1 210 ? 7.255 8.468 -16.008 1.00 97.56 210 ALA A O 1
ATOM 1708 N N . ASP A 1 211 ? 9.094 7.184 -16.149 1.00 98.25 211 ASP A N 1
ATOM 1709 C CA . ASP A 1 211 ? 8.367 5.923 -15.939 1.00 98.25 211 ASP A CA 1
ATOM 1710 C C . ASP A 1 211 ? 7.758 5.874 -14.534 1.00 98.25 211 ASP A C 1
ATOM 1712 O O . ASP A 1 211 ? 6.630 5.417 -14.344 1.00 98.25 211 ASP A O 1
ATOM 1716 N N . ARG A 1 212 ? 8.486 6.389 -13.531 1.00 98.12 212 ARG A N 1
ATOM 1717 C CA . ARG A 1 212 ? 7.990 6.494 -12.154 1.00 98.12 212 ARG A CA 1
ATOM 1718 C C . ARG A 1 212 ? 6.757 7.392 -12.077 1.00 98.12 212 ARG A C 1
ATOM 1720 O O . ARG A 1 212 ? 5.767 7.002 -11.463 1.00 98.12 212 ARG A O 1
ATOM 1727 N N . ALA A 1 213 ? 6.800 8.568 -12.700 1.00 98.25 213 ALA A N 1
ATOM 1728 C CA . ALA A 1 213 ? 5.659 9.476 -12.757 1.00 98.25 213 ALA A CA 1
ATOM 1729 C C . ALA A 1 213 ? 4.471 8.859 -13.517 1.00 98.25 213 ALA A C 1
ATOM 1731 O O . ALA A 1 213 ? 3.330 9.017 -13.085 1.00 98.25 213 ALA A O 1
ATOM 1732 N N . ALA A 1 214 ? 4.724 8.121 -14.604 1.00 98.69 214 ALA A N 1
ATOM 1733 C CA . ALA A 1 214 ? 3.683 7.416 -15.349 1.00 98.69 214 ALA A CA 1
ATOM 1734 C C . ALA A 1 214 ? 2.977 6.362 -14.480 1.00 98.69 214 ALA A C 1
ATOM 1736 O O . ALA A 1 214 ? 1.755 6.396 -14.364 1.00 98.69 214 ALA A O 1
ATOM 1737 N N . TRP A 1 215 ? 3.732 5.493 -13.796 1.00 98.81 215 TRP A N 1
ATOM 1738 C CA . TRP A 1 215 ? 3.154 4.475 -12.910 1.00 98.81 215 TRP A CA 1
ATOM 1739 C C . TRP A 1 215 ? 2.344 5.096 -11.766 1.00 98.81 215 TRP A C 1
ATOM 1741 O O . TRP A 1 215 ? 1.214 4.679 -11.527 1.00 98.81 215 TRP A O 1
ATOM 1751 N N . ILE A 1 216 ? 2.879 6.135 -11.105 1.00 98.75 216 ILE A N 1
ATOM 1752 C CA . ILE A 1 216 ? 2.188 6.845 -10.011 1.00 98.75 216 ILE A CA 1
ATOM 1753 C C . ILE A 1 216 ? 0.882 7.480 -10.506 1.00 98.75 216 ILE A C 1
ATOM 1755 O O . ILE A 1 216 ? -0.138 7.419 -9.820 1.00 98.75 216 ILE A O 1
ATOM 1759 N N . SER A 1 217 ? 0.898 8.084 -11.696 1.00 98.75 217 SER A N 1
ATOM 1760 C CA . SER A 1 217 ? -0.305 8.666 -12.288 1.00 98.75 217 SER A CA 1
ATOM 1761 C C . SER A 1 217 ? -1.350 7.600 -12.610 1.00 98.75 217 SER A C 1
ATOM 1763 O O . SER A 1 217 ? -2.527 7.788 -12.303 1.00 98.75 217 SER A O 1
ATOM 1765 N N . ASP A 1 218 ? -0.938 6.482 -13.199 1.00 98.88 218 ASP A N 1
ATOM 1766 C CA . ASP A 1 218 ? -1.853 5.411 -13.587 1.00 98.88 218 ASP A CA 1
ATOM 1767 C C . ASP A 1 218 ? -2.507 4.752 -12.365 1.00 98.88 218 ASP A C 1
ATOM 1769 O O . ASP A 1 218 ? -3.729 4.617 -12.333 1.00 98.88 218 ASP A O 1
ATOM 1773 N N . ILE A 1 219 ? -1.738 4.407 -11.323 1.00 98.75 219 ILE A N 1
ATOM 1774 C CA . ILE A 1 219 ? -2.314 3.785 -10.121 1.00 98.75 219 ILE A CA 1
ATOM 1775 C C . ILE A 1 219 ? -3.239 4.745 -9.368 1.00 98.75 219 ILE A C 1
ATOM 1777 O O . ILE A 1 219 ? -4.347 4.355 -9.005 1.00 98.75 219 ILE A O 1
ATOM 1781 N N . ARG A 1 220 ? -2.852 6.020 -9.199 1.00 98.38 220 ARG A N 1
ATOM 1782 C CA . ARG A 1 220 ? -3.729 7.025 -8.581 1.00 98.38 220 ARG A CA 1
ATOM 1783 C C . ARG A 1 220 ? -5.034 7.157 -9.360 1.00 98.38 220 ARG A C 1
ATOM 1785 O O . ARG A 1 220 ? -6.101 7.141 -8.758 1.00 98.38 220 ARG A O 1
ATOM 1792 N N . THR A 1 221 ? -4.963 7.334 -10.681 1.00 98.69 221 THR A N 1
ATOM 1793 C CA . THR A 1 221 ? -6.179 7.532 -11.490 1.00 98.69 221 THR A CA 1
ATOM 1794 C C . THR A 1 221 ? -7.084 6.307 -11.466 1.00 98.69 221 THR A C 1
ATOM 1796 O O . THR A 1 221 ? -8.301 6.470 -11.411 1.00 98.69 221 THR A O 1
ATOM 1799 N N . ALA A 1 222 ? -6.516 5.098 -11.445 1.00 98.81 222 ALA A N 1
ATOM 1800 C CA . ALA A 1 222 ? -7.268 3.864 -11.252 1.00 98.81 222 ALA A CA 1
ATOM 1801 C C . ALA A 1 222 ? -7.974 3.834 -9.884 1.00 98.81 222 ALA A C 1
ATOM 1803 O O . ALA A 1 222 ? -9.174 3.571 -9.821 1.00 98.81 222 ALA A O 1
ATOM 1804 N N . LEU A 1 223 ? -7.265 4.162 -8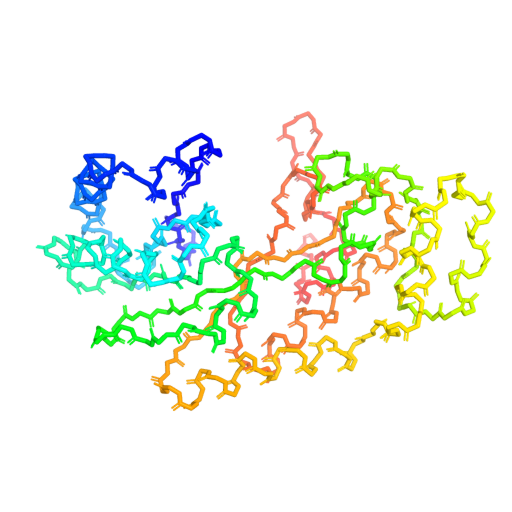.798 1.00 98.81 223 LEU A N 1
ATOM 1805 C CA . LEU A 1 223 ? -7.842 4.250 -7.450 1.00 98.81 223 LEU A CA 1
ATOM 1806 C C . LEU A 1 223 ? -9.001 5.261 -7.399 1.00 98.81 223 LEU A C 1
ATOM 1808 O O . LEU A 1 223 ? -10.106 4.914 -6.981 1.00 98.81 223 LEU A O 1
ATOM 1812 N N . GLU A 1 224 ? -8.791 6.479 -7.910 1.00 98.62 224 GLU A N 1
ATOM 1813 C CA . GLU A 1 224 ? -9.805 7.545 -7.954 1.00 98.62 224 GLU A CA 1
ATOM 1814 C C . GLU A 1 224 ? -11.030 7.154 -8.788 1.00 98.62 224 GLU A C 1
ATOM 1816 O O . GLU A 1 224 ? -12.166 7.350 -8.352 1.00 98.62 224 GLU A O 1
ATOM 1821 N N . LYS A 1 225 ? -10.818 6.559 -9.968 1.00 98.62 225 LYS A N 1
ATOM 1822 C CA . LYS A 1 225 ? -11.898 6.080 -10.843 1.00 98.62 225 LYS A CA 1
ATOM 1823 C C . LYS A 1 225 ? -12.790 5.056 -10.141 1.00 98.62 225 LYS A C 1
ATOM 1825 O O . LYS A 1 225 ? -13.995 5.034 -10.382 1.00 98.62 225 LYS A O 1
ATOM 1830 N N . HIS A 1 226 ? -12.205 4.225 -9.286 1.00 98.69 226 HIS A N 1
ATOM 1831 C CA . HIS A 1 226 ? -12.908 3.196 -8.530 1.00 98.69 226 HIS A CA 1
ATOM 1832 C C . HIS A 1 226 ? -13.397 3.664 -7.149 1.00 98.69 226 HIS A C 1
ATOM 1834 O O . HIS A 1 226 ? -13.928 2.857 -6.388 1.00 98.69 226 HIS A O 1
ATOM 1840 N N . GLY A 1 227 ? -13.262 4.956 -6.823 1.00 98.12 227 GLY A N 1
ATOM 1841 C CA . GLY A 1 227 ? -13.708 5.516 -5.545 1.00 98.12 227 GLY A CA 1
ATOM 1842 C C . GLY A 1 227 ? -12.901 5.027 -4.340 1.00 98.12 227 GLY A C 1
ATOM 1843 O O . GLY A 1 227 ? -13.409 5.041 -3.220 1.00 98.12 227 GLY A O 1
ATOM 1844 N N . ILE A 1 228 ? -11.665 4.577 -4.562 1.00 98.75 228 ILE A N 1
ATOM 1845 C CA . ILE A 1 228 ? -10.768 4.064 -3.526 1.00 98.75 228 ILE A CA 1
ATOM 1846 C C . ILE A 1 228 ? -9.900 5.221 -3.023 1.00 98.75 228 ILE A C 1
ATOM 1848 O O . ILE A 1 228 ? -9.161 5.842 -3.792 1.00 98.75 228 ILE A O 1
ATOM 1852 N N . GLY A 1 229 ? -9.995 5.520 -1.724 1.00 97.75 229 GLY A N 1
ATOM 1853 C CA . GLY A 1 229 ? -9.115 6.490 -1.067 1.00 97.75 229 GLY A CA 1
ATOM 1854 C C . GLY A 1 229 ? -7.660 6.021 -1.089 1.00 97.75 229 GLY A C 1
ATOM 1855 O O . GLY A 1 229 ? -7.399 4.819 -1.146 1.00 97.75 229 GLY A O 1
ATOM 1856 N N . TRP A 1 230 ? -6.703 6.950 -1.067 1.00 97.94 230 TRP A N 1
ATOM 1857 C CA . TRP A 1 230 ? -5.299 6.589 -1.241 1.00 97.94 230 TRP A CA 1
ATOM 1858 C C . TRP A 1 230 ? -4.325 7.451 -0.438 1.00 97.94 230 TRP A C 1
ATOM 1860 O O . TRP A 1 230 ? -4.559 8.639 -0.219 1.00 97.94 230 TRP A O 1
ATOM 1870 N N . THR A 1 231 ? -3.202 6.841 -0.053 1.00 97.31 231 THR A N 1
ATOM 1871 C CA . THR A 1 231 ? -2.037 7.514 0.538 1.00 97.31 231 THR A CA 1
ATOM 1872 C C . THR A 1 231 ? -0.778 6.984 -0.147 1.00 97.31 231 THR A C 1
ATOM 1874 O O . THR A 1 231 ? -0.573 5.778 -0.241 1.00 97.31 231 THR A O 1
ATOM 1877 N N . MET A 1 232 ? 0.054 7.881 -0.679 1.00 97.31 232 MET A N 1
ATOM 1878 C CA . MET A 1 232 ? 1.292 7.486 -1.355 1.00 97.31 232 MET A CA 1
ATOM 1879 C C . MET A 1 232 ? 2.413 7.266 -0.335 1.00 97.31 232 MET A C 1
ATOM 1881 O O . MET A 1 232 ? 2.680 8.134 0.500 1.00 97.31 232 MET A O 1
ATOM 1885 N N . TRP A 1 233 ? 3.131 6.154 -0.480 1.00 97.25 233 TRP A N 1
ATOM 1886 C CA . TRP A 1 233 ? 4.432 5.951 0.139 1.00 97.25 233 TRP A CA 1
ATOM 1887 C C . TRP A 1 233 ? 5.497 6.621 -0.750 1.00 97.25 233 TRP A C 1
ATOM 1889 O O . TRP A 1 233 ? 5.588 6.318 -1.937 1.00 97.25 233 TRP A O 1
ATOM 1899 N N . ASP A 1 234 ? 6.304 7.575 -0.285 1.00 95.19 234 ASP A N 1
ATOM 1900 C CA . ASP A 1 234 ? 6.364 8.136 1.068 1.00 95.19 234 ASP A CA 1
ATOM 1901 C C . ASP A 1 234 ? 6.604 9.655 1.050 1.00 95.19 234 ASP A C 1
ATOM 1903 O O . ASP A 1 234 ? 6.662 10.286 -0.008 1.00 95.19 234 ASP A O 1
ATOM 1907 N N . TYR A 1 235 ? 6.734 10.286 2.222 1.00 94.81 235 TYR A N 1
ATOM 1908 C CA . TYR A 1 235 ? 6.960 11.730 2.272 1.00 94.81 235 TYR A CA 1
ATOM 1909 C C . TYR A 1 235 ? 8.369 12.118 1.799 1.00 94.81 235 TYR A C 1
ATOM 1911 O O . TYR A 1 235 ? 8.484 12.961 0.914 1.00 94.81 235 TYR A O 1
ATOM 1919 N N . ALA A 1 236 ? 9.431 11.529 2.369 1.00 93.31 236 ALA A N 1
ATOM 1920 C CA . ALA A 1 236 ? 10.808 12.045 2.249 1.00 93.31 236 ALA A CA 1
ATOM 1921 C C . ALA A 1 236 ? 11.925 10.977 2.202 1.00 93.31 236 ALA A C 1
ATOM 1923 O O . ALA A 1 236 ? 13.103 11.317 2.328 1.00 93.31 236 ALA A O 1
ATOM 1924 N N . GLY A 1 237 ? 11.580 9.700 2.062 1.00 92.25 237 GLY A N 1
ATOM 1925 C CA . GLY A 1 237 ? 12.479 8.557 1.995 1.00 92.25 237 GLY A CA 1
ATOM 1926 C C . GLY A 1 237 ? 12.748 8.065 0.571 1.00 92.25 237 GLY A C 1
ATOM 1927 O O . GLY A 1 237 ? 12.972 8.830 -0.369 1.00 92.25 237 GLY A O 1
ATOM 1928 N N . GLY A 1 238 ? 12.810 6.741 0.415 1.00 93.38 238 GLY A N 1
ATOM 1929 C CA . GLY A 1 238 ? 13.172 6.091 -0.848 1.00 93.38 238 GLY A CA 1
ATOM 1930 C C . GLY A 1 238 ? 12.121 6.221 -1.953 1.00 93.38 238 GLY A C 1
ATOM 1931 O O . GLY A 1 238 ? 12.453 6.109 -3.135 1.00 93.38 238 GLY A O 1
ATOM 1932 N N . PHE A 1 239 ? 10.873 6.477 -1.573 1.00 96.81 239 PHE A N 1
ATOM 1933 C CA . PHE A 1 239 ? 9.718 6.553 -2.461 1.00 96.81 239 PHE A CA 1
ATOM 1934 C C . PHE A 1 239 ? 9.154 7.979 -2.530 1.00 96.81 239 PHE A C 1
ATOM 1936 O O . PHE A 1 239 ? 8.063 8.196 -3.047 1.00 96.81 239 PHE A O 1
ATOM 1943 N N . ALA A 1 240 ? 9.924 8.953 -2.053 1.00 93.94 240 ALA A N 1
ATOM 1944 C CA . ALA A 1 240 ? 9.434 10.252 -1.635 1.00 93.94 240 ALA A CA 1
ATOM 1945 C C . ALA A 1 240 ? 8.660 11.065 -2.685 1.00 93.94 240 ALA A C 1
ATOM 1947 O O . ALA A 1 240 ? 8.999 11.067 -3.875 1.00 93.94 240 ALA A O 1
ATOM 1948 N N . VAL A 1 241 ? 7.704 11.859 -2.194 1.00 94.38 241 VAL A N 1
ATOM 1949 C CA . VAL A 1 241 ? 7.090 13.005 -2.890 1.00 94.38 241 VAL A CA 1
ATOM 1950 C C . VAL A 1 241 ? 7.883 14.307 -2.701 1.00 94.38 241 VAL A C 1
ATOM 1952 O O . VAL A 1 241 ? 7.666 15.273 -3.431 1.00 94.38 241 VAL A O 1
ATOM 1955 N N . VAL A 1 242 ? 8.826 14.360 -1.751 1.00 94.00 242 VAL A N 1
ATOM 1956 C CA . VAL A 1 242 ? 9.734 15.506 -1.570 1.00 94.00 242 VAL A CA 1
ATOM 1957 C C . VAL A 1 242 ? 11.207 15.099 -1.614 1.00 94.00 242 VAL A C 1
ATOM 1959 O O . VAL A 1 242 ? 11.612 14.031 -1.162 1.00 94.00 242 VAL A O 1
ATOM 1962 N N . ASN A 1 243 ? 12.046 16.004 -2.101 1.00 91.62 243 ASN A N 1
ATOM 1963 C CA . ASN A 1 243 ? 13.484 15.968 -1.894 1.00 91.62 243 ASN A CA 1
ATOM 1964 C C . ASN A 1 243 ? 13.804 16.628 -0.558 1.00 91.62 243 ASN A C 1
ATOM 1966 O O . ASN A 1 243 ? 13.444 17.784 -0.338 1.00 91.62 243 ASN A O 1
ATOM 1970 N N . LYS A 1 244 ? 14.461 15.892 0.340 1.00 90.31 244 LYS A N 1
ATOM 1971 C CA . LYS A 1 244 ? 14.898 16.422 1.630 1.00 90.31 244 LYS A CA 1
ATOM 1972 C C . LYS A 1 244 ? 16.409 16.609 1.642 1.00 90.31 244 LYS A C 1
ATOM 1974 O O . LYS A 1 244 ? 17.156 15.636 1.675 1.00 90.31 244 LYS A O 1
ATOM 1979 N N . GLU A 1 245 ? 16.844 17.861 1.674 1.00 87.81 245 GLU A N 1
ATOM 1980 C CA . GLU A 1 245 ? 18.255 18.251 1.711 1.00 87.81 245 GLU A CA 1
ATOM 1981 C C . GLU A 1 245 ? 18.475 19.229 2.865 1.00 87.81 245 GLU A C 1
ATOM 1983 O O . GLU A 1 245 ? 17.742 20.204 3.011 1.00 87.81 245 GLU A O 1
ATOM 1988 N N . ASN A 1 246 ? 19.458 18.964 3.734 1.00 87.31 246 ASN A N 1
ATOM 1989 C CA . ASN A 1 246 ? 19.795 19.832 4.876 1.00 87.31 246 ASN A CA 1
ATOM 1990 C C . ASN A 1 246 ? 18.571 20.258 5.721 1.00 87.31 246 ASN A C 1
ATOM 1992 O O . ASN A 1 246 ? 18.429 21.415 6.115 1.00 87.31 246 ASN A O 1
ATOM 1996 N N . GLY A 1 247 ? 17.644 19.323 5.953 1.00 87.19 247 GLY A N 1
ATOM 1997 C CA . GLY A 1 247 ? 16.414 19.558 6.718 1.00 87.19 247 GLY A CA 1
ATOM 1998 C C . GLY A 1 247 ? 15.292 20.277 5.960 1.00 87.19 247 GLY A C 1
ATOM 1999 O O . GLY A 1 247 ? 14.172 20.307 6.465 1.00 87.19 247 GLY A O 1
ATOM 2000 N N . HIS A 1 248 ? 15.544 20.781 4.751 1.00 90.06 248 HIS A N 1
ATOM 2001 C CA . HIS A 1 248 ? 14.548 21.437 3.908 1.00 90.06 248 HIS A CA 1
ATOM 2002 C C . HIS A 1 248 ? 13.902 20.431 2.959 1.00 90.06 248 HIS A C 1
ATOM 2004 O O . HIS A 1 248 ? 14.593 19.660 2.299 1.00 90.06 248 HIS A O 1
ATOM 2010 N N . ALA A 1 249 ? 12.569 20.432 2.914 1.00 94.00 249 ALA A N 1
ATOM 2011 C CA . ALA A 1 249 ? 11.784 19.606 2.006 1.00 94.00 249 ALA A CA 1
ATOM 2012 C C . ALA A 1 249 ? 11.331 20.443 0.803 1.00 94.00 249 ALA A C 1
ATOM 2014 O O . ALA A 1 249 ? 10.677 21.472 0.971 1.00 94.00 249 ALA A O 1
ATOM 2015 N N . THR A 1 250 ? 11.655 19.990 -0.403 1.00 93.88 250 THR A N 1
ATOM 2016 C CA . THR A 1 250 ? 11.199 20.584 -1.663 1.00 93.88 250 THR A CA 1
ATOM 2017 C C . THR A 1 250 ? 10.398 19.550 -2.433 1.00 93.88 250 THR A C 1
ATOM 2019 O O . THR A 1 250 ? 10.876 18.441 -2.651 1.00 93.88 250 THR A O 1
ATOM 2022 N N . ALA A 1 251 ? 9.177 19.895 -2.833 1.00 93.94 251 ALA A N 1
ATOM 2023 C CA . ALA A 1 251 ? 8.312 18.999 -3.590 1.00 93.94 251 ALA A CA 1
ATOM 2024 C C . ALA A 1 251 ? 8.988 18.507 -4.881 1.00 93.94 251 ALA A C 1
ATOM 2026 O O . ALA A 1 251 ? 9.570 19.296 -5.626 1.00 93.94 251 ALA A O 1
ATOM 2027 N N . ASP A 1 252 ? 8.871 17.210 -5.158 1.00 93.12 252 ASP A N 1
ATOM 2028 C CA . ASP A 1 252 ? 9.196 16.643 -6.461 1.00 93.12 252 ASP A CA 1
ATOM 2029 C C . ASP A 1 252 ? 8.057 16.991 -7.429 1.00 93.12 252 ASP A C 1
ATOM 2031 O O . ASP A 1 252 ? 6.953 16.453 -7.343 1.00 93.12 252 ASP A O 1
ATOM 2035 N N . ALA A 1 253 ? 8.308 17.951 -8.321 1.00 93.12 253 ALA A N 1
ATOM 2036 C CA . ALA A 1 253 ? 7.282 18.498 -9.201 1.00 93.12 253 ALA A CA 1
ATOM 2037 C C . ALA A 1 253 ? 6.674 17.447 -10.143 1.00 93.12 253 ALA A C 1
ATOM 2039 O O . ALA A 1 253 ? 5.486 17.539 -10.460 1.00 93.12 253 ALA A O 1
ATOM 2040 N N . GLU A 1 254 ? 7.455 16.454 -10.579 1.00 93.94 254 GLU A N 1
ATOM 2041 C CA . GLU A 1 254 ? 6.956 15.395 -11.458 1.00 93.94 254 GLU A CA 1
ATOM 2042 C C . GLU A 1 254 ? 6.033 14.448 -10.694 1.00 93.94 254 GLU A C 1
ATOM 2044 O O . GLU A 1 254 ? 4.952 14.126 -11.186 1.00 93.94 254 GLU A O 1
ATOM 2049 N N . VAL A 1 255 ? 6.397 14.081 -9.462 1.00 95.69 255 VAL A N 1
ATOM 2050 C CA . VAL A 1 255 ? 5.557 13.239 -8.596 1.00 95.69 255 VAL A CA 1
ATOM 2051 C C . VAL A 1 255 ? 4.294 13.966 -8.164 1.00 95.69 255 VAL A C 1
ATOM 2053 O O . VAL A 1 255 ? 3.209 13.405 -8.256 1.00 95.69 255 VAL A O 1
ATOM 2056 N N . VAL A 1 256 ? 4.402 15.221 -7.723 1.00 95.69 256 VAL A N 1
ATOM 2057 C CA . VAL A 1 256 ? 3.237 16.020 -7.313 1.00 95.69 256 VAL A CA 1
ATOM 2058 C C . VAL A 1 256 ? 2.252 16.157 -8.473 1.00 95.69 256 VAL A C 1
ATOM 2060 O O . VAL A 1 256 ? 1.052 15.959 -8.285 1.00 95.69 256 VAL A O 1
ATOM 2063 N N . LYS A 1 257 ? 2.754 16.394 -9.692 1.00 96.12 257 LYS A N 1
ATOM 2064 C CA . LYS A 1 257 ? 1.926 16.388 -10.901 1.00 96.12 257 LYS A CA 1
ATOM 2065 C C . LYS A 1 257 ? 1.325 15.008 -11.180 1.00 96.12 257 LYS A C 1
ATOM 2067 O O . LYS A 1 257 ? 0.142 14.932 -11.507 1.00 96.12 257 LYS A O 1
ATOM 2072 N N . ALA A 1 258 ? 2.104 13.931 -11.062 1.00 97.38 258 ALA A N 1
ATOM 2073 C CA . ALA A 1 258 ? 1.617 12.562 -11.240 1.00 97.38 258 ALA A CA 1
ATOM 2074 C C . ALA A 1 258 ? 0.510 12.210 -10.237 1.00 97.38 258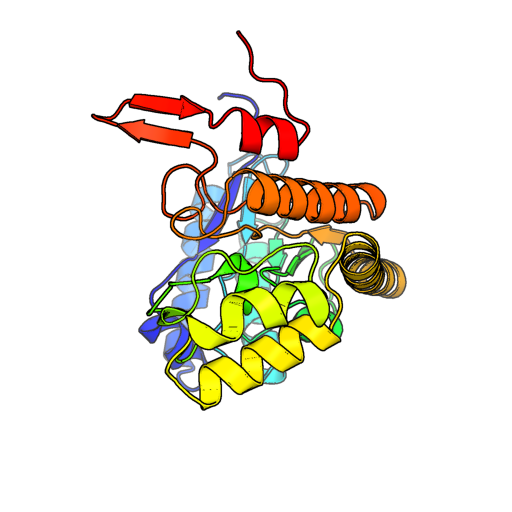 ALA A C 1
ATOM 2076 O O . ALA A 1 258 ? -0.429 11.502 -10.590 1.00 97.38 258 ALA A O 1
ATOM 2077 N N . LEU A 1 259 ? 0.565 12.776 -9.029 1.00 97.12 259 LEU A N 1
ATOM 2078 C CA . LEU A 1 259 ? -0.467 12.677 -8.000 1.00 97.12 259 LEU A CA 1
ATOM 2079 C C . LEU A 1 259 ? -1.695 13.574 -8.251 1.00 97.12 259 LEU A C 1
ATOM 2081 O O . LEU A 1 259 ? -2.583 13.641 -7.409 1.00 97.12 259 LEU A O 1
ATOM 2085 N N . GLY A 1 260 ? -1.766 14.283 -9.382 1.00 95.12 260 GLY A N 1
ATOM 2086 C CA . GLY A 1 260 ? -2.879 15.190 -9.681 1.00 95.12 260 GLY A CA 1
ATOM 2087 C C . GLY A 1 260 ? -2.923 16.429 -8.779 1.00 95.12 260 GLY A C 1
ATOM 2088 O O . GLY A 1 260 ? -3.908 17.166 -8.784 1.00 95.12 260 GLY A O 1
ATOM 2089 N N . LEU A 1 261 ? -1.860 16.681 -8.013 1.00 90.69 261 LEU A N 1
ATOM 2090 C CA . LEU A 1 261 ? -1.760 17.805 -7.097 1.00 90.69 261 LEU A CA 1
ATOM 2091 C C . LEU A 1 261 ? -1.103 19.000 -7.797 1.00 90.69 261 LEU A C 1
ATOM 2093 O O . LEU A 1 261 ? -0.222 18.867 -8.649 1.00 90.69 261 LEU A O 1
ATOM 2097 N N . ALA A 1 262 ? -1.521 20.206 -7.421 1.00 78.12 262 ALA A N 1
ATOM 2098 C CA . ALA A 1 262 ? -0.884 21.424 -7.897 1.00 78.12 262 ALA A CA 1
ATOM 2099 C C . ALA A 1 262 ? 0.337 21.757 -7.029 1.00 78.12 262 ALA A C 1
ATOM 2101 O O . ALA A 1 262 ? 0.222 21.893 -5.809 1.00 78.12 262 ALA A O 1
ATOM 2102 N N . VAL A 1 263 ? 1.493 21.982 -7.660 1.00 62.00 263 VAL A N 1
ATOM 2103 C CA . VAL A 1 263 ? 2.611 22.666 -7.000 1.00 62.00 263 VAL A CA 1
ATOM 2104 C C . VAL A 1 263 ? 2.175 24.117 -6.801 1.00 62.00 263 VAL A C 1
ATOM 2106 O O . VAL A 1 263 ? 2.068 24.872 -7.770 1.00 62.00 263 VAL A O 1
ATOM 2109 N N . LYS A 1 264 ? 1.873 24.518 -5.561 1.00 54.47 264 LYS A N 1
ATOM 2110 C CA . LYS A 1 264 ? 1.730 25.946 -5.256 1.00 54.47 264 LYS A CA 1
ATOM 2111 C C . LYS A 1 264 ? 3.093 26.595 -5.509 1.00 54.47 264 LYS A C 1
ATOM 2113 O O . LYS A 1 264 ? 4.070 26.202 -4.876 1.00 54.47 264 LYS A O 1
ATOM 2118 N N . LYS A 1 265 ? 3.141 27.493 -6.498 1.00 42.66 265 LYS A N 1
ATOM 2119 C CA . LYS A 1 265 ? 4.307 28.337 -6.788 1.00 42.66 265 LYS A CA 1
ATOM 2120 C C . LYS A 1 265 ? 4.612 29.258 -5.617 1.00 42.66 265 LYS A C 1
ATOM 2122 O O . LYS A 1 265 ? 3.635 29.705 -4.973 1.00 42.66 265 LYS A O 1
#

pLDDT: mean 96.3, std 5.7, range [42.66, 98.88]

Secondary structure (DSSP, 8-state):
--S--EEEE----HHHHHHTTT-HHHHHHHHHHHHHHHHHHTTS-TTTEEEES-SS---S-HHHHHHHHHHHHHHHHTT-TTSPEEEE-HHHHBHHHHHTPPPPS-SSEEEEEEE---HHHHTTT-TTS-TTGGG-SS--SS--HHHHHTTGGG---HHHHHHHHHHHHTT-SHHHHHHHHHHHHHHHHHHT-EEEEEEE---TTTS-HHHHHHHHHHHHHHHHHTT-EE--S-SSSTT-SEEEETTEEEE-HHHHHHTT-----

Sequence (265 aa):
AQGLAVIVDIHPSDEFKVKLNTDDRHVENFVRFWRALAQHLSTRDPELTFFEVLNEPMVEDGYRWFGIQAKVIAAIRSVAPNHTIIASGHRWSGIYELLALEPYSDRNIVYNFHFYEPFAFTHQGASWAGPNLQFYKNVPYPSSPEAVMKMLDTVVDDPARFNLLRYGEERWNATRLDAAMGVAAAWAEKHHVHVTCNEFGAFRRFATPADRAAWISDIRTALEKHGIGWTMWDYAGGFAVVNKENGHATADAEVVKALGLAVKK

Radius of gyration: 19.56 Å; chains: 1; bounding box: 45×47×52 Å

Foldseek 3Di:
DPPAADEDAAEDDPVLLVCLQPDVVSLVVLLVVLLVVLLVCLPPDLVRYEYESHAFRQHPDQVSLLVSSVSNVVSSCVRNVRHAYEYAFHGRRALVRLLVDADDPDQRYAYEHADAPPCCFQQALPVPPDPLRVQGFQLAPQAALVSLVVCLVSRPDPVNSVVSNVSRVVRDALVVLLVSLVSSLVSCVVNVHHYAHAEYFGFPPGHDLVRRLRVLLSNLVSCVVSVHHYHYPDPDDRRHQWDADPNDTDGPCSNCVSNVHDDDD